Protein AF-A0AAV9FG71-F1 (afdb_monomer)

Solvent-accessible surface area (backbone atoms only — not comparable to full-atom values): 14217 Å² total; per-residue (Å²): 137,59,70,67,59,35,54,77,68,68,34,62,85,79,52,87,43,71,43,77,46,86,50,51,40,71,59,65,73,85,77,59,60,77,83,44,59,33,38,39,16,34,27,70,63,32,44,54,49,38,45,74,71,60,41,53,74,86,26,54,42,75,51,28,53,68,55,66,72,75,67,57,50,87,76,72,60,43,51,61,41,16,52,77,66,69,44,66,70,80,53,52,23,37,33,41,38,25,56,70,63,35,50,74,67,57,68,59,29,50,54,31,32,43,56,49,25,37,38,83,88,79,72,45,57,58,26,32,39,41,35,38,21,17,70,27,59,69,61,40,54,58,61,69,70,51,88,64,80,28,62,69,38,80,41,51,70,77,90,61,58,57,52,59,55,50,40,33,77,47,76,49,69,80,51,83,68,34,44,65,52,36,42,78,58,46,44,53,84,88,77,90,48,37,61,59,48,16,51,53,50,36,34,35,64,49,94,34,37,65,59,47,52,53,19,51,53,37,44,59,74,69,58,41,69,59,10,38,59,54,52,52,51,53,50,50,52,55,49,51,60,49,56,73,69,47,77,80,76,70,83,79,128

Structure (mmCIF, N/CA/C/O backbone):
data_AF-A0AAV9FG71-F1
#
_entry.id   AF-A0AAV9FG71-F1
#
loop_
_atom_site.group_PDB
_atom_site.id
_atom_site.type_symbol
_atom_site.label_atom_id
_atom_site.label_alt_id
_atom_site.label_comp_id
_atom_site.label_asym_id
_atom_site.label_entity_id
_atom_site.label_seq_id
_atom_site.pdbx_PDB_ins_code
_atom_site.Cartn_x
_atom_site.Cartn_y
_atom_site.Cartn_z
_atom_site.occupancy
_atom_site.B_iso_or_equiv
_atom_site.auth_seq_id
_atom_site.auth_comp_id
_atom_site.auth_asym_id
_atom_site.auth_atom_id
_atom_site.pdbx_PDB_model_num
ATOM 1 N N . MET A 1 1 ? -24.093 9.547 10.964 1.00 51.03 1 MET A N 1
ATOM 2 C CA . MET A 1 1 ? -24.976 9.937 12.089 1.00 51.03 1 MET A CA 1
ATOM 3 C C . MET A 1 1 ? -24.090 10.355 13.254 1.00 51.03 1 MET A C 1
ATOM 5 O O . MET A 1 1 ? -23.231 9.572 13.632 1.00 51.03 1 MET A O 1
ATOM 9 N N . SER A 1 2 ? -24.199 11.589 13.754 1.00 64.69 2 SER A N 1
ATOM 10 C CA . SER A 1 2 ? -23.310 12.082 14.815 1.00 64.69 2 SER A CA 1
ATOM 11 C C . SER A 1 2 ? -23.782 11.625 16.198 1.00 64.69 2 SER A C 1
ATOM 13 O O . SER A 1 2 ? -24.976 11.434 16.436 1.00 64.69 2 SER A O 1
ATOM 15 N N . HIS A 1 3 ? -22.844 11.483 17.135 1.00 69.00 3 HIS A N 1
ATOM 16 C CA . HIS A 1 3 ? -23.132 11.149 18.530 1.00 69.00 3 HIS A CA 1
ATOM 17 C C . HIS A 1 3 ? -24.192 12.087 19.155 1.00 69.00 3 HIS A C 1
ATOM 19 O O . HIS A 1 3 ? -25.035 11.653 19.942 1.00 69.00 3 HIS A O 1
ATOM 25 N N . PHE A 1 4 ? -24.175 13.373 18.788 1.00 68.69 4 PHE A N 1
ATOM 26 C CA . PHE A 1 4 ? -25.144 14.368 19.252 1.00 68.69 4 PHE A CA 1
ATOM 27 C C . PHE A 1 4 ? -26.591 13.972 18.947 1.00 68.69 4 PHE A C 1
ATOM 29 O O . PHE A 1 4 ? -27.448 14.124 19.812 1.00 68.69 4 PHE A O 1
ATOM 36 N N . VAL A 1 5 ? -26.850 13.379 17.778 1.00 74.75 5 VAL A N 1
ATOM 37 C CA . VAL A 1 5 ? -28.191 12.911 17.394 1.00 74.75 5 VAL A CA 1
ATOM 38 C C . VAL A 1 5 ? -28.631 11.733 18.263 1.00 74.75 5 VAL A C 1
ATOM 40 O O . VAL A 1 5 ? -29.763 11.709 18.740 1.00 74.75 5 VAL A O 1
ATOM 43 N N . LEU A 1 6 ? -27.734 10.776 18.527 1.00 77.19 6 LEU A N 1
ATOM 44 C CA . LEU A 1 6 ? -28.044 9.635 19.395 1.00 77.19 6 LEU A CA 1
ATOM 45 C C . LEU A 1 6 ? -28.311 10.071 20.838 1.00 77.19 6 LEU A C 1
ATOM 47 O O . LEU A 1 6 ? -29.216 9.535 21.480 1.00 77.19 6 LEU A O 1
ATOM 51 N N . ARG A 1 7 ? -27.553 11.055 21.340 1.00 77.25 7 ARG A N 1
ATOM 52 C CA . ARG A 1 7 ? -27.771 11.644 22.667 1.00 77.25 7 ARG A CA 1
ATOM 53 C C . ARG A 1 7 ? -29.104 12.370 22.745 1.00 77.25 7 ARG A C 1
ATOM 55 O O . ARG A 1 7 ? -29.876 12.082 23.651 1.00 77.25 7 ARG A O 1
AT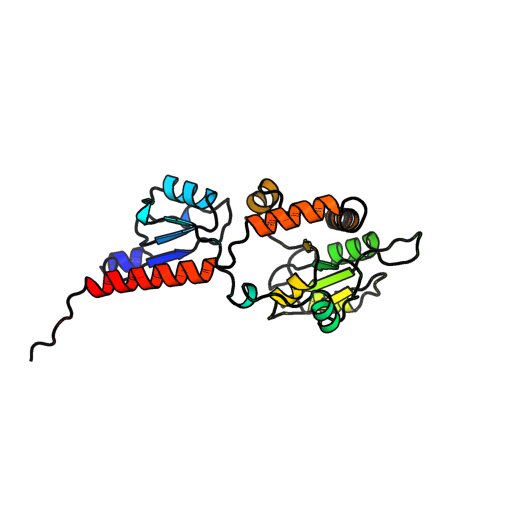OM 62 N N . ALA A 1 8 ? -29.374 13.262 21.794 1.00 75.12 8 ALA A N 1
ATOM 63 C CA . ALA A 1 8 ? -30.600 14.053 21.756 1.00 75.12 8 ALA A CA 1
ATOM 64 C C . ALA A 1 8 ? -31.858 13.173 21.678 1.00 75.12 8 ALA A C 1
ATOM 66 O O . ALA A 1 8 ? -32.873 13.504 22.275 1.00 75.12 8 ALA A O 1
ATOM 67 N N . LYS A 1 9 ? -31.777 12.017 21.006 1.00 80.25 9 LYS A N 1
ATOM 68 C CA . LYS A 1 9 ? -32.886 11.054 20.902 1.00 80.25 9 LYS A CA 1
ATOM 69 C C . LYS A 1 9 ? -32.943 10.013 22.032 1.00 80.25 9 LYS A C 1
ATOM 71 O O . LYS A 1 9 ? -33.742 9.086 21.953 1.00 80.25 9 LYS A O 1
ATOM 76 N N . GLY A 1 10 ? -32.075 10.092 23.046 1.00 78.81 10 GLY A N 1
ATOM 77 C CA . GLY A 1 10 ? -32.025 9.102 24.134 1.00 78.81 10 GLY A CA 1
ATOM 78 C C . GLY A 1 10 ? -31.614 7.687 23.687 1.00 78.81 10 GLY A C 1
ATOM 79 O O . GLY A 1 10 ? -31.806 6.715 24.416 1.00 78.81 10 GLY A O 1
ATOM 80 N N . LEU A 1 11 ? -31.031 7.547 22.493 1.00 80.44 11 LEU A N 1
ATOM 81 C CA . LEU A 1 11 ? -30.701 6.260 21.872 1.00 80.44 11 LEU A CA 1
ATOM 82 C C . LEU A 1 11 ? -29.310 5.744 22.245 1.00 80.44 11 LEU A C 1
ATOM 84 O O . LEU A 1 11 ? -28.970 4.616 21.895 1.00 80.44 11 LEU A O 1
ATOM 88 N N . LEU A 1 12 ? -28.516 6.520 22.990 1.00 75.88 12 LEU A N 1
ATOM 89 C CA . LEU A 1 12 ? -27.152 6.135 23.373 1.00 75.88 12 LEU A CA 1
ATOM 90 C C . LEU A 1 12 ? -27.064 4.806 24.106 1.00 75.88 12 LEU A C 1
ATOM 92 O O . LEU A 1 12 ? -26.043 4.139 24.001 1.00 75.88 12 LEU A O 1
ATOM 96 N N . LYS A 1 13 ? -28.102 4.429 24.863 1.00 74.62 13 LYS A N 1
ATOM 97 C CA . LYS A 1 13 ? -28.153 3.139 25.559 1.00 74.62 13 LYS A CA 1
ATOM 98 C C . LYS A 1 13 ? -28.673 2.002 24.675 1.00 74.62 13 LYS A C 1
ATOM 100 O O . LYS A 1 13 ? -28.360 0.859 24.978 1.00 74.62 13 LYS A O 1
ATOM 105 N N . LYS A 1 14 ? -29.390 2.309 23.588 1.00 81.50 14 LYS A N 1
ATOM 106 C CA . LYS A 1 14 ? -30.034 1.332 22.694 1.00 81.50 14 LYS A CA 1
ATOM 107 C C . LYS A 1 14 ? -29.161 0.952 21.495 1.00 81.50 14 LYS A C 1
ATOM 109 O O . LYS A 1 14 ? -29.156 -0.201 21.091 1.00 81.50 14 LYS A O 1
ATOM 114 N N . ILE A 1 15 ? -28.405 1.901 20.942 1.00 87.12 15 ILE A N 1
ATOM 115 C CA . ILE A 1 15 ? -27.628 1.708 19.710 1.00 87.12 15 ILE A CA 1
ATOM 116 C C . ILE A 1 15 ? -26.135 1.600 20.032 1.00 87.12 15 ILE A C 1
ATOM 118 O O . ILE A 1 15 ? -25.567 2.457 20.710 1.00 87.12 15 ILE A O 1
ATOM 122 N N . VAL A 1 16 ? -25.487 0.551 19.516 1.00 90.81 16 VAL A N 1
ATOM 123 C CA . VAL A 1 16 ? -24.022 0.436 19.490 1.00 90.81 16 VAL A CA 1
ATOM 124 C C . VAL A 1 16 ? -23.463 1.448 18.497 1.00 90.81 16 VAL A C 1
ATOM 126 O O . VAL A 1 16 ? -23.819 1.443 17.324 1.00 90.81 16 VAL A O 1
ATOM 129 N N . PHE A 1 17 ? -22.588 2.327 18.981 1.00 92.62 17 PHE A N 1
ATOM 130 C CA . PHE A 1 17 ? -21.923 3.332 18.158 1.00 92.62 17 PHE A CA 1
ATOM 131 C C . PHE A 1 17 ? -20.417 3.144 18.251 1.00 92.62 17 PHE A C 1
ATOM 133 O O . PHE A 1 17 ? -19.842 3.273 19.335 1.00 92.62 17 PHE A O 1
ATOM 140 N N . THR A 1 18 ? -19.780 2.837 17.129 1.00 95.69 18 THR A N 1
ATOM 141 C CA . THR A 1 18 ? -18.348 2.550 17.073 1.00 95.69 18 THR A CA 1
ATOM 142 C C . THR A 1 18 ? -17.641 3.412 16.049 1.00 95.69 18 THR A C 1
ATOM 144 O O . THR A 1 18 ? -18.224 3.786 15.034 1.00 95.69 18 THR A O 1
ATOM 147 N N . THR A 1 19 ? -16.358 3.647 16.286 1.00 96.69 19 THR A N 1
ATOM 148 C CA . THR A 1 19 ? -15.464 4.329 15.352 1.00 96.69 19 THR A CA 1
ATOM 149 C C . THR A 1 19 ? -14.382 3.361 14.897 1.00 96.69 19 THR A C 1
ATOM 151 O O . THR A 1 19 ? -13.784 2.692 15.735 1.00 96.69 19 THR A O 1
ATOM 154 N N . VAL A 1 20 ? -14.102 3.307 13.596 1.00 97.25 20 VAL A N 1
ATOM 155 C CA . VAL A 1 20 ? -12.911 2.643 13.052 1.00 97.25 20 VAL A CA 1
ATOM 156 C C . VAL A 1 20 ? -11.986 3.723 12.514 1.00 97.25 20 VAL A C 1
ATOM 158 O O . VAL A 1 20 ? -12.368 4.437 11.591 1.00 97.25 20 VAL A O 1
ATOM 161 N N . ILE A 1 21 ? -10.806 3.868 13.113 1.00 95.25 21 ILE A N 1
ATOM 162 C CA . ILE A 1 21 ? -9.846 4.903 12.723 1.00 95.25 21 ILE A CA 1
ATOM 163 C C . ILE A 1 21 ? -9.079 4.450 11.482 1.00 95.25 21 ILE A C 1
ATOM 165 O O . ILE A 1 21 ? -8.559 3.334 11.449 1.00 95.25 21 ILE A O 1
ATOM 169 N N . THR A 1 22 ? -8.985 5.332 10.485 1.00 92.00 22 THR A N 1
ATOM 170 C CA . THR A 1 22 ? -8.271 5.061 9.227 1.00 92.00 22 THR A CA 1
ATOM 171 C C . THR A 1 22 ? -6.880 5.690 9.141 1.00 92.00 22 THR A C 1
ATOM 173 O O . THR A 1 22 ? -6.131 5.366 8.225 1.00 92.00 22 THR A O 1
ATOM 176 N N . ASP A 1 23 ? -6.514 6.548 10.095 1.00 89.81 23 ASP A N 1
ATOM 177 C CA . ASP A 1 23 ? -5.174 7.138 10.196 1.00 89.81 23 ASP A CA 1
ATOM 178 C C . ASP A 1 23 ? -4.250 6.196 10.986 1.00 89.81 23 ASP A C 1
ATOM 180 O O . ASP A 1 23 ? -4.587 5.795 12.102 1.00 89.81 23 ASP A O 1
ATOM 184 N N . LEU A 1 24 ? -3.076 5.849 10.447 1.00 86.25 24 LEU A N 1
ATOM 185 C CA . LEU A 1 24 ? -2.211 4.805 11.021 1.00 86.25 24 LEU A CA 1
ATOM 186 C C . LEU A 1 24 ? -1.338 5.281 12.192 1.00 86.25 24 LEU A C 1
ATOM 188 O O . LEU A 1 24 ? -0.947 4.471 13.035 1.00 86.25 24 LEU A O 1
ATOM 192 N N . SER A 1 25 ? -1.036 6.579 12.281 1.00 84.94 25 SER A N 1
ATOM 193 C CA . SER A 1 25 ? -0.248 7.140 13.391 1.00 84.94 25 SER A CA 1
ATOM 194 C C . SER A 1 25 ? -0.724 8.530 13.806 1.00 84.94 25 SER A C 1
ATOM 196 O O . SER A 1 25 ? -1.267 8.704 14.902 1.00 84.94 25 SER A O 1
ATOM 198 N N . THR A 1 26 ? -0.545 9.535 12.948 1.00 81.81 26 THR A N 1
ATOM 199 C CA . THR A 1 26 ? -0.949 10.916 13.229 1.00 81.81 26 THR A CA 1
ATOM 200 C C . THR A 1 26 ? -2.419 11.104 12.890 1.00 81.81 26 THR A C 1
ATOM 202 O O . THR A 1 26 ? -2.770 11.379 11.749 1.00 81.81 26 THR A O 1
ATOM 205 N N . CYS A 1 27 ? -3.278 10.928 13.889 1.00 84.25 27 CYS A N 1
ATOM 206 C CA . CYS A 1 27 ? -4.723 11.039 13.735 1.00 84.25 27 CYS A CA 1
ATOM 207 C C . CYS A 1 27 ? -5.252 12.401 14.202 1.00 84.25 27 CYS A C 1
ATOM 209 O O . CYS A 1 27 ? -4.820 12.932 15.232 1.00 84.25 27 CYS A O 1
ATOM 211 N N . HIS A 1 28 ? -6.245 12.934 13.488 1.00 86.81 28 HIS A N 1
ATOM 212 C CA . HIS A 1 28 ? -6.947 14.146 13.912 1.00 86.81 28 HIS A CA 1
ATOM 213 C C . HIS A 1 28 ? -7.774 13.893 15.198 1.00 86.81 28 HIS A C 1
ATOM 215 O O . HIS A 1 28 ? -8.415 12.842 15.304 1.00 86.81 28 HIS A O 1
ATOM 221 N N . PRO A 1 29 ? -7.838 14.829 16.172 1.00 88.75 29 PRO A N 1
ATOM 222 C CA . PRO A 1 29 ? -8.557 14.617 17.437 1.00 88.75 29 PRO A CA 1
ATOM 223 C C . PRO A 1 29 ? -10.042 14.254 17.291 1.00 88.75 29 PRO A C 1
ATOM 225 O O . PRO A 1 29 ? -10.607 13.614 18.174 1.00 88.75 29 PRO A O 1
ATOM 228 N N . THR A 1 30 ? -10.673 14.611 16.167 1.00 90.38 30 THR A N 1
ATOM 229 C CA . THR A 1 30 ? -12.088 14.306 15.873 1.00 90.38 30 THR A CA 1
ATOM 230 C C . THR A 1 30 ? -12.396 12.817 15.769 1.00 90.38 30 THR A C 1
ATOM 232 O O . THR A 1 30 ? -13.565 12.443 15.826 1.00 90.38 30 THR A O 1
ATOM 235 N N . TRP A 1 31 ? -11.381 11.959 15.633 1.00 93.44 31 TRP A N 1
ATOM 236 C CA . TRP A 1 31 ? -11.559 10.511 15.719 1.00 93.44 31 TRP A CA 1
ATOM 237 C C . TRP A 1 31 ? -12.009 10.045 17.109 1.00 93.44 31 TRP A C 1
ATOM 239 O O . TRP A 1 31 ? -12.640 8.994 17.236 1.00 93.44 31 TRP A O 1
ATOM 249 N N . PHE A 1 32 ? -11.704 10.813 18.157 1.00 94.44 32 PHE A N 1
ATOM 250 C CA . PHE A 1 32 ? -11.917 10.407 19.538 1.00 94.44 32 PHE A CA 1
ATOM 251 C C . PHE A 1 32 ? -13.131 11.094 20.144 1.00 94.44 32 PHE A C 1
ATOM 253 O O . PHE A 1 32 ? -13.243 12.318 20.168 1.00 94.44 32 PHE A O 1
ATOM 260 N N . HIS A 1 33 ? -14.033 10.296 20.707 1.00 93.69 33 HIS A N 1
ATOM 261 C CA . HIS A 1 33 ? -15.185 10.826 21.415 1.00 93.69 33 HIS A CA 1
ATOM 262 C C . HIS A 1 33 ? -15.538 9.934 22.608 1.00 93.69 33 HIS A C 1
ATOM 264 O O . HIS A 1 33 ? -15.758 8.737 22.452 1.00 93.69 33 HIS A O 1
ATOM 270 N N . LYS A 1 34 ? -15.639 10.511 23.813 1.00 93.31 34 LYS A N 1
ATOM 271 C CA . LYS A 1 34 ? -15.807 9.762 25.081 1.00 93.31 34 LYS A CA 1
ATOM 272 C C . LYS A 1 34 ? -17.076 8.913 25.161 1.00 93.31 34 LYS A C 1
ATOM 274 O O . LYS A 1 34 ? -17.184 8.046 26.019 1.00 93.31 34 LYS A O 1
ATOM 279 N N . LEU A 1 35 ? -18.040 9.174 24.287 1.00 91.44 35 LEU A N 1
ATOM 280 C CA . LEU A 1 35 ? -19.337 8.503 24.283 1.00 91.44 35 LEU A CA 1
ATOM 281 C C . LEU A 1 35 ? -19.470 7.417 23.198 1.00 91.44 35 LEU A C 1
ATOM 283 O O . LEU A 1 35 ? -20.558 6.880 23.001 1.00 91.44 35 LEU A O 1
ATOM 287 N N . VAL A 1 36 ? -18.384 7.068 22.497 1.00 93.25 36 VAL A N 1
ATOM 288 C CA . VAL A 1 36 ? -18.377 5.868 21.643 1.00 93.25 36 VAL A CA 1
ATOM 289 C C . VAL A 1 36 ? -18.459 4.604 22.498 1.00 93.25 36 VAL A C 1
ATOM 291 O O . VAL A 1 36 ? -17.926 4.547 23.603 1.00 93.25 36 VAL A O 1
ATOM 294 N N . THR A 1 37 ? -19.103 3.564 21.980 1.00 94.62 37 THR A N 1
ATOM 295 C CA . THR A 1 37 ? -19.093 2.233 22.606 1.00 94.62 37 THR A CA 1
ATOM 296 C C . THR A 1 37 ? -17.722 1.574 22.428 1.00 94.62 37 THR A C 1
ATOM 298 O O . THR A 1 37 ? -17.153 1.054 23.387 1.00 94.62 37 THR A O 1
ATOM 301 N N . ARG A 1 38 ? -17.166 1.662 21.212 1.00 96.69 38 ARG A N 1
ATOM 302 C CA . ARG A 1 38 ? -15.801 1.239 20.877 1.00 96.69 38 ARG A CA 1
ATOM 303 C C . ARG A 1 38 ? -15.134 2.181 19.884 1.00 96.69 38 ARG A C 1
ATOM 305 O O . ARG A 1 38 ? -15.789 2.801 19.051 1.00 96.69 38 ARG A O 1
ATOM 312 N N . CYS A 1 39 ? -13.817 2.212 19.958 1.00 97.75 39 CYS A N 1
ATOM 313 C CA . CYS A 1 39 ? -12.887 2.839 19.047 1.00 97.75 39 CYS A CA 1
ATOM 314 C C . CYS A 1 39 ? -11.873 1.768 18.623 1.00 97.75 39 CYS A C 1
ATOM 316 O O . CYS A 1 39 ? -11.076 1.296 19.440 1.00 97.75 39 CYS A O 1
ATOM 318 N N . TYR A 1 40 ? -11.951 1.354 17.363 1.00 98.25 40 TYR A N 1
ATOM 319 C CA . TYR A 1 40 ? -11.034 0.406 16.748 1.00 98.25 40 TYR A CA 1
ATOM 320 C C . TYR A 1 40 ? -9.847 1.177 16.177 1.00 98.25 40 TYR A C 1
ATOM 322 O O . TYR A 1 40 ? -9.989 1.986 15.258 1.00 98.25 40 TYR A O 1
ATOM 330 N N . CYS A 1 41 ? -8.680 0.947 16.764 1.00 97.44 41 CYS A N 1
ATOM 331 C CA . CYS A 1 41 ? -7.425 1.580 16.406 1.00 97.44 41 CYS A CA 1
ATOM 332 C C . CYS A 1 41 ? -6.616 0.666 15.468 1.00 97.44 41 CYS A C 1
ATOM 334 O O . CYS A 1 41 ? -6.526 -0.544 15.719 1.00 97.44 41 CYS A O 1
ATOM 336 N N . PRO A 1 42 ? -5.971 1.230 14.431 1.00 95.94 42 PRO A N 1
ATOM 337 C CA . PRO A 1 42 ? -5.132 0.461 13.521 1.00 95.94 42 PRO A CA 1
ATOM 338 C C . PRO A 1 42 ? -3.757 0.124 14.110 1.00 95.94 42 PRO A C 1
ATOM 340 O O . PRO A 1 42 ? -3.103 -0.804 13.647 1.00 95.94 42 PRO A O 1
ATOM 343 N N . SER A 1 43 ? -3.321 0.854 15.137 1.00 95.06 43 SER A N 1
ATOM 344 C CA . SER A 1 43 ? -1.988 0.735 15.725 1.00 95.06 43 SER A CA 1
ATOM 345 C C . SER A 1 43 ? -2.001 1.032 17.225 1.00 95.06 43 SER A C 1
ATOM 347 O O . SER A 1 43 ? -2.965 1.589 17.771 1.00 95.06 43 SER A O 1
ATOM 349 N N . THR A 1 44 ? -0.921 0.659 17.915 1.00 94.56 44 THR A N 1
ATOM 350 C CA . THR A 1 44 ? -0.786 0.928 19.355 1.00 94.56 44 THR A CA 1
ATOM 351 C C . THR A 1 44 ? -0.585 2.414 19.642 1.00 94.56 44 THR A C 1
ATOM 353 O O . THR A 1 44 ? -1.023 2.926 20.670 1.00 94.56 44 THR A O 1
ATOM 356 N N . GLU A 1 45 ? 0.008 3.134 18.698 1.00 92.94 45 GLU A N 1
ATOM 357 C CA . GLU A 1 45 ? 0.268 4.567 18.719 1.00 92.94 45 GLU A CA 1
ATOM 358 C C . GLU A 1 45 ? -1.051 5.343 18.720 1.00 92.94 45 GLU A C 1
ATOM 360 O O . GLU A 1 45 ? -1.225 6.293 19.489 1.00 92.94 45 GLU A O 1
ATOM 365 N N . VAL A 1 46 ? -2.011 4.910 17.900 1.00 95.00 46 VAL A N 1
ATOM 366 C CA . VAL A 1 46 ? -3.359 5.489 17.868 1.00 95.00 46 VAL A CA 1
ATOM 367 C C . VAL A 1 46 ? -4.131 5.145 19.143 1.00 95.00 46 VAL A C 1
ATOM 369 O O . VAL A 1 46 ? -4.803 6.015 19.693 1.00 95.00 46 VAL A O 1
ATOM 372 N N . ALA A 1 47 ? -3.984 3.933 19.687 1.00 96.69 47 ALA A N 1
ATOM 373 C CA . ALA A 1 47 ? -4.593 3.585 20.974 1.00 96.69 47 ALA A CA 1
ATOM 374 C C . ALA A 1 47 ? -4.052 4.431 22.137 1.00 96.69 47 ALA A C 1
ATOM 376 O O . ALA A 1 47 ? -4.829 4.908 22.961 1.00 96.69 47 ALA A O 1
ATOM 377 N N . LYS A 1 48 ? -2.741 4.706 22.174 1.00 95.44 48 LYS A N 1
ATOM 378 C CA . LYS A 1 48 ? -2.146 5.638 23.148 1.00 95.44 48 LYS A CA 1
ATOM 379 C C . LYS A 1 48 ? -2.752 7.041 23.019 1.00 95.44 48 LYS A C 1
ATOM 381 O O . LYS A 1 48 ? -3.033 7.678 24.034 1.00 95.44 48 LYS A O 1
ATOM 386 N N . ARG A 1 49 ? -2.992 7.521 21.792 1.00 95.12 49 ARG A N 1
ATOM 387 C CA . ARG A 1 49 ? -3.675 8.805 21.540 1.00 95.12 49 ARG A CA 1
ATOM 388 C C . ARG A 1 49 ? -5.139 8.777 21.991 1.00 95.12 49 ARG A C 1
ATOM 390 O O . ARG A 1 49 ? -5.578 9.728 22.632 1.00 95.12 49 ARG A O 1
ATOM 397 N N . ALA A 1 50 ? -5.855 7.678 21.756 1.00 96.44 50 ALA A N 1
ATOM 398 C CA . ALA A 1 50 ? -7.222 7.481 22.238 1.00 96.44 50 ALA A CA 1
ATOM 399 C C . ALA A 1 50 ? -7.307 7.561 23.772 1.00 96.44 50 ALA A C 1
ATOM 401 O O . ALA A 1 50 ? -8.159 8.273 24.307 1.00 96.44 50 ALA A O 1
ATOM 402 N N . SER A 1 51 ? -6.386 6.899 24.479 1.00 96.81 51 SER A N 1
ATOM 403 C CA . SER A 1 51 ? -6.287 6.980 25.941 1.00 96.81 51 SER A CA 1
ATOM 404 C C . SER A 1 51 ? -6.004 8.409 26.413 1.00 96.81 51 SER A C 1
ATOM 406 O O . SER A 1 51 ? -6.668 8.892 27.326 1.00 96.81 51 SER A O 1
ATOM 408 N N . LYS A 1 52 ? -5.082 9.129 25.753 1.00 96.00 52 LYS A N 1
ATOM 409 C CA . LYS A 1 52 ? -4.802 10.551 26.043 1.00 96.00 52 LYS A CA 1
ATOM 410 C C . LYS A 1 52 ? -6.017 11.458 25.808 1.00 96.00 52 LYS A C 1
ATOM 412 O O . LYS A 1 52 ? -6.199 12.425 26.538 1.00 96.00 52 LYS A O 1
ATOM 417 N N . ALA A 1 53 ? -6.880 11.128 24.846 1.00 95.44 53 ALA A N 1
ATOM 418 C CA . ALA A 1 53 ? -8.151 11.820 24.609 1.00 95.44 53 ALA A CA 1
ATOM 419 C C . ALA A 1 53 ? -9.250 11.469 25.643 1.00 95.44 53 ALA A C 1
ATOM 421 O O . ALA A 1 53 ? -10.365 11.998 25.588 1.00 95.44 53 ALA A O 1
ATOM 422 N N . GLY A 1 54 ? -8.951 10.591 26.606 1.00 96.38 54 GLY A N 1
ATOM 423 C CA . GLY A 1 54 ? -9.837 10.228 27.709 1.00 96.38 54 GLY A CA 1
ATOM 424 C C . GLY A 1 54 ? -10.812 9.095 27.396 1.00 96.38 54 GLY A C 1
ATOM 425 O O . GLY A 1 54 ? -11.833 8.983 28.077 1.00 96.38 54 GLY A O 1
ATOM 426 N N . LEU A 1 55 ? -10.540 8.274 26.374 1.00 97.50 55 LEU A N 1
ATOM 427 C CA . LEU A 1 55 ? -11.265 7.017 26.184 1.00 97.50 55 LEU A CA 1
ATOM 428 C C . LEU A 1 55 ? -10.808 6.001 27.237 1.00 97.50 55 LEU A C 1
ATOM 430 O O . LEU A 1 55 ? -9.624 5.877 27.543 1.00 97.50 55 LEU A O 1
ATOM 434 N N . LYS A 1 56 ? -11.764 5.253 27.788 1.00 97.81 56 LYS A N 1
ATOM 435 C CA . LYS A 1 56 ? -11.498 4.183 28.753 1.00 97.81 56 LYS A CA 1
ATOM 436 C C . LYS A 1 56 ? -10.848 2.983 28.052 1.00 97.81 56 LYS A C 1
ATOM 438 O O . LYS A 1 56 ? -11.163 2.742 26.886 1.00 97.81 56 LYS A O 1
ATOM 443 N N . PRO A 1 57 ? -10.066 2.145 28.760 1.00 97.19 57 PRO A N 1
ATOM 444 C CA . PRO A 1 57 ? -9.503 0.918 28.189 1.00 97.19 57 PRO A CA 1
ATOM 445 C C . PRO A 1 57 ? -10.554 0.003 27.551 1.00 97.19 57 PRO A C 1
ATOM 447 O O . PRO A 1 57 ? -10.327 -0.555 26.484 1.00 97.19 57 PRO A O 1
ATOM 450 N N . SER A 1 58 ? -11.749 -0.090 28.145 1.00 96.38 58 SER A N 1
ATOM 451 C CA . SER A 1 58 ? -12.854 -0.860 27.568 1.00 96.38 58 SER A CA 1
ATOM 452 C C . SER A 1 58 ? -13.332 -0.305 26.226 1.00 96.38 58 SER A C 1
ATOM 454 O O . SER A 1 58 ? -13.841 -1.060 25.412 1.00 96.38 58 SER A O 1
ATOM 456 N N . GLN A 1 59 ? -13.168 0.986 25.943 1.00 97.19 59 GLN A N 1
ATOM 457 C CA . GLN A 1 59 ? -13.584 1.584 24.674 1.00 97.19 59 GLN A CA 1
ATOM 458 C C . GLN A 1 59 ? -12.561 1.361 23.558 1.00 97.19 59 GLN A C 1
ATOM 460 O O . GLN A 1 59 ? -12.897 1.614 22.411 1.00 97.19 59 GLN A O 1
ATOM 465 N N . ILE A 1 60 ? -11.340 0.910 23.845 1.00 98.31 60 ILE A N 1
ATOM 466 C CA . ILE A 1 60 ? -10.243 0.887 22.870 1.00 98.31 60 ILE A CA 1
ATOM 467 C C . ILE A 1 60 ? -9.928 -0.557 22.478 1.00 98.31 60 ILE A C 1
ATOM 469 O O . ILE A 1 60 ? -9.736 -1.417 23.336 1.00 98.31 60 ILE A O 1
ATOM 473 N N . LYS A 1 61 ? -9.838 -0.828 21.173 1.00 98.25 61 LYS A N 1
ATOM 474 C CA . LYS A 1 61 ? -9.383 -2.116 20.630 1.00 98.25 61 LYS A CA 1
ATOM 475 C C . LYS A 1 61 ? -8.345 -1.887 19.543 1.00 98.25 61 LYS A C 1
ATOM 477 O O . LYS A 1 61 ? -8.570 -1.079 18.652 1.00 98.25 61 LYS A O 1
ATOM 482 N N . VAL A 1 62 ? -7.230 -2.611 19.598 1.00 97.94 62 VAL A N 1
ATOM 483 C CA . VAL A 1 62 ? -6.172 -2.550 18.578 1.00 97.94 62 VAL A CA 1
ATOM 484 C C . VAL A 1 62 ? -6.246 -3.812 17.736 1.00 97.94 62 VAL A C 1
ATOM 486 O O . VAL A 1 62 ? -5.701 -4.845 18.115 1.00 97.94 62 VAL A O 1
ATOM 489 N N . TYR A 1 63 ? -6.965 -3.737 16.620 1.00 96.88 63 TYR A N 1
ATOM 490 C CA . TYR A 1 63 ? -7.121 -4.871 15.704 1.00 96.88 63 TYR A CA 1
ATOM 491 C C . TYR A 1 63 ? -6.417 -4.666 14.365 1.00 96.88 63 TYR A C 1
ATOM 493 O O . TYR A 1 63 ? -6.140 -5.654 13.695 1.00 96.88 63 TYR A O 1
ATOM 501 N N . GLY A 1 64 ? -6.070 -3.427 14.010 1.00 95.25 64 GLY A N 1
ATOM 502 C CA . GLY A 1 64 ? -5.540 -3.092 12.690 1.00 95.25 64 GLY A CA 1
ATOM 503 C C . GLY A 1 64 ? -6.552 -2.331 11.835 1.00 95.25 64 GLY A C 1
ATOM 504 O O . GLY A 1 64 ? -7.719 -2.181 12.205 1.00 95.25 64 GLY A O 1
ATOM 505 N N . LEU A 1 65 ? -6.083 -1.819 10.697 1.00 94.19 65 LEU A N 1
ATOM 506 C CA . LEU A 1 65 ? -6.942 -1.203 9.689 1.00 94.19 65 LEU A CA 1
ATOM 507 C C . LEU A 1 65 ? -7.729 -2.314 8.968 1.00 94.19 65 LEU A C 1
ATOM 509 O O . LEU A 1 65 ? -7.103 -3.259 8.484 1.00 94.19 65 LEU A O 1
ATOM 513 N N . PRO A 1 66 ? -9.071 -2.251 8.876 1.00 93.69 66 PRO A N 1
ATOM 514 C CA . PRO A 1 66 ? -9.819 -3.278 8.166 1.00 93.69 66 PRO A CA 1
ATOM 515 C C . PRO A 1 66 ? -9.504 -3.232 6.671 1.00 93.69 66 PRO A C 1
ATOM 517 O O . PRO A 1 66 ? -9.699 -2.216 6.003 1.00 93.69 66 PRO A O 1
ATOM 520 N N . VAL A 1 67 ? -9.074 -4.370 6.143 1.00 91.75 67 VAL A N 1
ATOM 521 C CA . VAL A 1 67 ? -8.909 -4.606 4.707 1.00 91.75 67 VAL A CA 1
ATOM 522 C C . VAL A 1 67 ? -10.036 -5.497 4.192 1.00 91.75 67 VAL A C 1
ATOM 524 O O . VAL A 1 67 ? -10.737 -6.152 4.967 1.00 91.75 67 VAL A O 1
ATOM 527 N N . ARG A 1 68 ? -10.252 -5.520 2.873 1.00 87.56 68 ARG A N 1
ATOM 528 C CA . ARG A 1 68 ? -11.251 -6.422 2.280 1.00 87.56 68 ARG A CA 1
ATOM 529 C C . ARG A 1 68 ? -10.845 -7.881 2.539 1.00 87.56 68 ARG A C 1
ATOM 531 O O . ARG A 1 68 ? -9.674 -8.200 2.349 1.00 87.56 68 ARG A O 1
ATOM 538 N N . PRO A 1 69 ? -11.789 -8.785 2.861 1.00 86.81 69 PRO A N 1
ATOM 539 C CA . PRO A 1 69 ? -11.492 -10.202 3.097 1.00 86.81 69 PRO A CA 1
ATOM 540 C C . PRO A 1 69 ? -10.723 -10.909 1.972 1.00 86.81 69 PRO A C 1
ATOM 542 O O . PRO A 1 69 ? -10.021 -11.881 2.226 1.00 86.81 69 PRO A O 1
ATOM 545 N N . THR A 1 70 ? -10.831 -10.436 0.726 1.00 83.88 70 THR A N 1
ATOM 546 C CA . THR A 1 70 ? -10.089 -10.994 -0.415 1.00 83.88 70 THR A CA 1
ATOM 547 C C . THR A 1 70 ? -8.574 -10.876 -0.257 1.00 83.88 70 THR A C 1
ATOM 549 O O . THR A 1 70 ? -7.875 -11.790 -0.670 1.00 83.88 70 THR A O 1
ATOM 552 N N . PHE A 1 71 ? -8.074 -9.843 0.433 1.00 81.69 71 PHE A N 1
ATOM 553 C CA . PHE A 1 71 ? -6.647 -9.679 0.751 1.00 81.69 71 PHE A CA 1
ATOM 554 C C . PHE A 1 71 ? -6.124 -10.674 1.795 1.00 81.69 71 PHE A C 1
ATOM 556 O O . PHE A 1 71 ? -4.922 -10.742 2.025 1.00 81.69 71 PHE A O 1
ATOM 563 N N . VAL A 1 72 ? -7.014 -11.416 2.457 1.00 78.69 72 VAL A N 1
ATOM 564 C CA . VAL A 1 72 ? -6.662 -12.408 3.488 1.00 78.69 72 VAL A CA 1
ATOM 565 C C . VAL A 1 72 ? -6.530 -13.809 2.892 1.00 78.69 72 VAL A C 1
ATOM 567 O O . VAL A 1 72 ? -6.013 -14.718 3.537 1.00 78.69 72 VAL A O 1
ATOM 570 N N . LYS A 1 73 ? -7.006 -14.007 1.658 1.00 76.44 73 LYS A N 1
ATOM 571 C CA . LYS A 1 73 ? -6.873 -15.286 0.962 1.00 76.44 73 LYS A CA 1
ATOM 572 C C . LYS A 1 73 ? -5.406 -15.532 0.607 1.00 76.44 73 LYS A C 1
ATOM 574 O O . LYS A 1 73 ? -4.659 -14.588 0.364 1.00 76.44 73 LYS A O 1
ATOM 579 N N . SER A 1 74 ? -5.017 -16.807 0.562 1.00 73.81 74 SER A N 1
ATOM 580 C CA . SER A 1 74 ? -3.699 -17.203 0.063 1.00 73.81 74 SER A CA 1
ATOM 581 C C . SER A 1 74 ? -3.494 -16.621 -1.337 1.00 73.81 74 SER A C 1
ATOM 583 O O . SER A 1 74 ? -4.343 -16.790 -2.217 1.00 73.81 74 SER A O 1
ATOM 585 N N . ILE A 1 75 ? -2.406 -15.871 -1.500 1.00 77.81 75 ILE A N 1
ATOM 586 C CA . ILE A 1 75 ? -2.039 -15.250 -2.768 1.00 77.81 75 ILE A CA 1
ATOM 587 C C . ILE A 1 75 ? -1.460 -16.345 -3.662 1.00 77.81 75 ILE A C 1
ATOM 589 O O . ILE A 1 75 ? -0.653 -17.162 -3.219 1.00 77.81 75 ILE A O 1
ATOM 593 N N . ARG A 1 76 ? -1.897 -16.361 -4.921 1.00 89.38 76 ARG A N 1
ATOM 594 C CA . ARG A 1 76 ? -1.402 -17.289 -5.942 1.00 89.38 76 ARG A CA 1
ATOM 595 C C . ARG A 1 76 ? 0.099 -17.083 -6.200 1.00 89.38 76 ARG A C 1
ATOM 597 O O . ARG A 1 76 ? 0.623 -16.011 -5.888 1.00 89.38 76 ARG A O 1
ATOM 604 N N . PRO A 1 77 ? 0.804 -18.067 -6.781 1.00 94.06 77 PRO A N 1
ATOM 605 C CA . PRO A 1 77 ? 2.204 -17.903 -7.151 1.00 94.06 77 PRO A CA 1
ATOM 606 C C . PRO A 1 77 ? 2.441 -16.637 -7.989 1.00 94.06 77 PRO A C 1
ATOM 608 O O . PRO A 1 77 ? 1.708 -16.358 -8.938 1.00 94.06 77 PRO A O 1
ATOM 611 N N . LYS A 1 78 ? 3.490 -15.875 -7.653 1.00 95.44 78 LYS A N 1
ATOM 612 C CA . LYS A 1 78 ? 3.810 -14.585 -8.294 1.00 95.44 78 LYS A CA 1
ATOM 613 C C . LYS A 1 78 ? 3.924 -14.689 -9.820 1.00 95.44 78 LYS A C 1
ATOM 615 O O . LYS A 1 78 ? 3.438 -13.807 -10.519 1.00 95.44 78 LYS A O 1
ATOM 620 N N . VAL A 1 79 ? 4.516 -15.772 -10.326 1.00 96.38 79 VAL A N 1
ATOM 621 C CA . VAL A 1 79 ? 4.676 -16.023 -11.769 1.00 96.38 79 VAL A CA 1
ATOM 622 C C . VAL A 1 79 ? 3.320 -16.149 -12.472 1.00 96.38 79 VAL A C 1
ATOM 624 O O . VAL A 1 79 ? 3.111 -15.538 -13.512 1.00 96.38 79 VAL A O 1
ATOM 627 N N . GLU A 1 80 ? 2.353 -16.861 -11.886 1.00 96.44 80 GLU A N 1
ATOM 628 C CA . GLU A 1 80 ? 1.004 -16.971 -12.464 1.00 96.44 80 GLU A CA 1
ATOM 629 C C . GLU A 1 80 ? 0.310 -15.606 -12.536 1.00 96.44 80 GLU A C 1
ATOM 631 O O . GLU A 1 80 ? -0.291 -15.261 -13.553 1.00 96.44 80 GLU A O 1
ATOM 636 N N . LEU A 1 81 ? 0.442 -14.801 -11.475 1.00 96.94 81 LEU A N 1
ATOM 637 C CA . LEU A 1 81 ? -0.121 -13.451 -11.429 1.00 96.94 81 LEU A CA 1
ATOM 638 C C . LEU A 1 81 ? 0.507 -12.537 -12.488 1.00 96.94 81 LEU A C 1
ATOM 640 O O . LEU A 1 81 ? -0.206 -11.784 -13.149 1.00 96.94 81 LEU A O 1
ATOM 644 N N . LYS A 1 82 ? 1.829 -12.615 -12.673 1.00 98.19 82 LYS A N 1
ATOM 645 C CA . LYS A 1 82 ? 2.544 -11.856 -13.704 1.00 98.19 82 LYS A CA 1
ATOM 646 C C . LYS A 1 82 ? 2.044 -12.211 -15.104 1.00 98.19 82 LYS A C 1
ATOM 648 O O . LYS A 1 82 ? 1.644 -11.305 -15.835 1.00 98.19 82 LYS A O 1
ATOM 653 N N . ARG A 1 83 ? 1.947 -13.503 -15.436 1.00 96.88 83 ARG A N 1
ATOM 654 C CA . ARG A 1 83 ? 1.427 -13.973 -16.734 1.00 96.88 83 ARG A CA 1
ATOM 655 C C . ARG A 1 83 ? 0.032 -13.441 -17.028 1.00 96.88 83 ARG A C 1
ATOM 657 O O . ARG A 1 83 ? -0.205 -12.891 -18.100 1.00 96.88 83 ARG A O 1
ATOM 664 N N . GLU A 1 84 ? -0.884 -13.540 -16.066 1.00 96.31 84 GLU A N 1
ATOM 665 C CA . GLU A 1 84 ? -2.256 -13.037 -16.229 1.00 96.31 84 GLU A CA 1
ATOM 666 C C 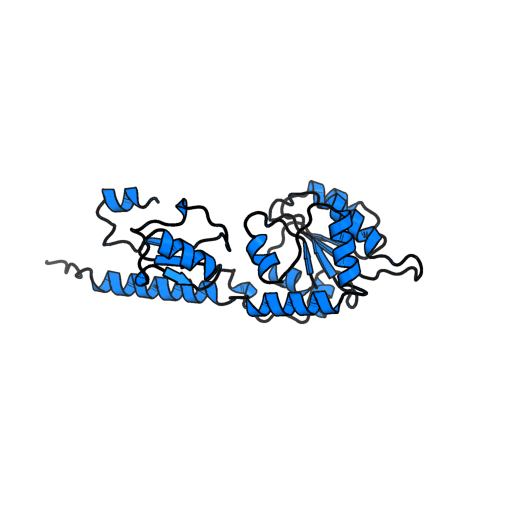. GLU A 1 84 ? -2.324 -11.518 -16.416 1.00 96.31 84 GLU A C 1
ATOM 668 O O . GLU A 1 84 ? -3.221 -11.000 -17.086 1.00 96.31 84 GLU A O 1
ATOM 673 N N . LEU A 1 85 ? -1.373 -10.787 -15.836 1.00 97.12 85 LEU A N 1
ATOM 674 C CA . LEU A 1 85 ? -1.281 -9.340 -15.980 1.00 97.12 85 LEU A CA 1
ATOM 675 C C . LEU A 1 85 ? -0.550 -8.908 -17.260 1.00 97.12 85 LEU A C 1
ATOM 677 O O . LEU A 1 85 ? -0.600 -7.715 -17.582 1.00 97.12 85 LEU A O 1
ATOM 681 N N . GLY A 1 86 ? 0.045 -9.844 -18.010 1.00 97.69 86 GLY A N 1
ATOM 682 C CA . GLY A 1 86 ? 0.878 -9.579 -19.188 1.00 97.69 86 GLY A CA 1
ATOM 683 C C . GLY A 1 86 ? 2.271 -9.054 -18.829 1.00 97.69 86 GLY A C 1
ATOM 684 O O . GLY A 1 86 ? 2.843 -8.254 -19.564 1.00 97.69 86 GLY A O 1
ATOM 685 N N . MET A 1 87 ? 2.764 -9.411 -17.649 1.00 98.62 87 MET A N 1
ATOM 686 C CA . MET A 1 87 ? 4.061 -9.003 -17.116 1.00 98.62 87 MET A CA 1
ATOM 687 C C . MET A 1 87 ? 5.126 -10.053 -17.422 1.00 98.62 87 MET A C 1
ATOM 689 O O . MET A 1 87 ? 4.803 -11.207 -17.693 1.00 98.62 87 MET A O 1
ATOM 693 N N . ASP A 1 88 ? 6.387 -9.644 -17.341 1.00 98.38 88 ASP A N 1
ATOM 694 C CA . ASP A 1 88 ? 7.526 -10.548 -17.472 1.00 98.38 88 ASP A CA 1
ATOM 695 C C . ASP A 1 88 ? 7.642 -11.467 -16.241 1.00 98.38 88 ASP A C 1
ATOM 697 O O . ASP A 1 88 ? 7.478 -11.015 -15.098 1.00 98.38 88 ASP A O 1
ATOM 701 N N . ASP A 1 89 ? 7.913 -12.753 -16.460 1.00 97.31 89 ASP A N 1
ATOM 702 C CA . ASP A 1 89 ? 7.907 -13.778 -15.412 1.00 97.31 89 ASP A CA 1
ATOM 703 C C . ASP A 1 89 ? 9.034 -13.576 -14.388 1.00 97.31 89 ASP A C 1
ATOM 705 O O . ASP A 1 89 ? 8.809 -13.726 -13.179 1.00 97.31 89 ASP A O 1
ATOM 709 N N . ASP A 1 90 ? 10.203 -13.127 -14.842 1.00 96.94 90 ASP A N 1
ATOM 710 C CA . ASP A 1 90 ? 11.449 -13.173 -14.079 1.00 96.94 90 ASP A CA 1
ATOM 711 C C . ASP A 1 90 ? 11.832 -11.803 -13.509 1.00 96.94 90 ASP A C 1
ATOM 713 O O . ASP A 1 90 ? 12.289 -11.709 -12.368 1.00 96.94 90 ASP A O 1
ATOM 717 N N . LEU A 1 91 ? 11.550 -10.711 -14.229 1.00 98.25 91 LEU A N 1
ATOM 718 C CA . LEU A 1 91 ? 11.961 -9.368 -13.807 1.00 98.25 91 LEU A CA 1
ATOM 719 C C . LEU A 1 91 ? 11.268 -8.903 -12.515 1.00 98.25 91 LEU A C 1
ATOM 721 O O . LEU A 1 91 ? 10.041 -9.031 -12.399 1.00 98.25 91 LEU A O 1
ATOM 725 N N . PRO A 1 92 ? 11.980 -8.275 -11.562 1.00 98.44 92 PRO A N 1
ATOM 726 C CA . PRO A 1 92 ? 11.344 -7.671 -10.398 1.00 98.44 92 PRO A CA 1
ATOM 727 C C . PRO A 1 92 ? 10.430 -6.515 -10.823 1.00 98.44 92 PRO A C 1
ATOM 729 O O . PRO A 1 92 ? 10.721 -5.765 -11.758 1.00 98.44 92 PRO A O 1
ATOM 732 N N . ALA A 1 93 ? 9.294 -6.374 -10.147 1.00 98.81 93 ALA A N 1
ATOM 733 C CA . ALA A 1 93 ? 8.222 -5.485 -10.568 1.00 98.81 93 ALA A CA 1
ATOM 734 C C . ALA A 1 93 ? 7.864 -4.438 -9.511 1.00 98.81 93 ALA A C 1
ATOM 736 O O . ALA A 1 93 ? 7.655 -4.751 -8.338 1.00 98.81 93 ALA A O 1
ATOM 737 N N . VAL A 1 94 ? 7.727 -3.180 -9.933 1.00 98.75 94 VAL A N 1
ATOM 738 C CA . VAL A 1 94 ? 7.189 -2.103 -9.092 1.00 98.75 94 VAL A CA 1
ATOM 739 C C . VAL A 1 94 ? 5.748 -1.780 -9.481 1.00 98.75 94 VAL A C 1
ATOM 741 O O . VAL A 1 94 ? 5.439 -1.520 -10.645 1.00 98.75 94 VAL A O 1
ATOM 744 N N . LEU A 1 95 ? 4.857 -1.756 -8.488 1.00 98.69 95 LEU A N 1
ATOM 745 C CA . LEU A 1 95 ? 3.492 -1.264 -8.643 1.00 98.69 95 LEU A CA 1
ATOM 746 C C . LEU A 1 95 ? 3.467 0.257 -8.459 1.00 98.69 95 LEU A C 1
ATOM 748 O O . LEU A 1 95 ? 3.758 0.757 -7.376 1.00 98.69 95 LEU A O 1
ATOM 752 N N . LEU A 1 96 ? 3.071 1.008 -9.483 1.00 98.31 96 LEU A N 1
ATOM 753 C CA . LEU A 1 96 ? 2.920 2.461 -9.434 1.00 98.31 96 LEU A CA 1
ATOM 754 C C . LEU A 1 96 ? 1.439 2.854 -9.471 1.00 98.31 96 LEU A C 1
ATOM 756 O O . LEU A 1 96 ? 0.737 2.594 -10.450 1.00 98.31 96 LEU A O 1
ATOM 760 N N . MET A 1 97 ? 0.958 3.530 -8.426 1.00 95.25 97 MET A N 1
ATOM 761 C CA . MET A 1 97 ? -0.438 3.971 -8.354 1.00 95.25 97 MET A CA 1
ATOM 762 C C . MET A 1 97 ? -0.631 5.298 -7.611 1.00 95.25 97 MET A C 1
ATOM 764 O O . MET A 1 97 ? 0.154 5.685 -6.754 1.00 95.25 97 MET A O 1
ATOM 768 N N . GLY A 1 98 ? -1.717 6.004 -7.936 1.00 86.25 98 GLY A N 1
ATOM 769 C CA . GLY A 1 98 ? -2.065 7.318 -7.371 1.00 86.25 98 GLY A CA 1
ATOM 770 C C . GLY A 1 98 ? -3.385 7.330 -6.596 1.00 86.25 98 GLY A C 1
ATOM 771 O O . GLY A 1 98 ? -4.082 8.346 -6.579 1.00 86.25 98 GLY A O 1
ATOM 772 N N . GLY A 1 99 ? -3.785 6.188 -6.029 1.00 80.56 99 GLY A N 1
ATOM 773 C CA . GLY A 1 99 ? -5.140 5.964 -5.510 1.00 80.56 99 GLY A CA 1
ATOM 774 C C . GLY A 1 99 ? -6.186 5.788 -6.622 1.00 80.56 99 GLY A C 1
ATOM 775 O O . GLY A 1 99 ? -5.850 5.711 -7.802 1.00 80.56 99 GLY A O 1
ATOM 776 N N . GLY A 1 100 ? -7.473 5.732 -6.254 1.00 77.38 100 GLY A N 1
ATOM 777 C CA . GLY A 1 100 ? -8.572 5.440 -7.194 1.00 77.38 100 GLY A CA 1
ATOM 778 C C . GLY A 1 100 ? -8.741 6.448 -8.340 1.00 77.38 100 GLY A C 1
ATOM 779 O O . GLY A 1 100 ? -9.266 6.088 -9.393 1.00 77.38 100 GLY A O 1
ATOM 780 N N . GLU A 1 101 ? -8.241 7.671 -8.160 1.00 81.50 101 GLU A N 1
ATOM 781 C CA . GLU A 1 101 ? -8.315 8.764 -9.139 1.00 81.50 101 GLU A CA 1
ATOM 782 C C . GLU A 1 101 ? -7.000 8.982 -9.913 1.00 81.50 101 GLU A C 1
ATOM 784 O O . GLU A 1 101 ? -6.920 9.887 -10.739 1.00 81.50 101 GLU A O 1
ATOM 789 N N . GLY A 1 102 ? -5.952 8.183 -9.663 1.00 76.25 102 GLY A N 1
ATOM 790 C CA . GLY A 1 102 ? -4.677 8.303 -10.384 1.00 76.25 102 GLY A CA 1
ATOM 791 C C . GLY A 1 102 ? -3.989 9.659 -10.182 1.00 76.25 102 GLY A C 1
ATOM 792 O O . GLY A 1 102 ? -3.591 10.307 -11.150 1.00 76.25 102 GLY A O 1
ATOM 793 N N . MET A 1 103 ? -3.897 10.110 -8.929 1.00 81.75 103 MET A N 1
ATOM 794 C CA . MET A 1 103 ? -3.375 11.426 -8.551 1.00 81.75 103 MET A CA 1
ATOM 795 C C . MET A 1 103 ? -1.855 11.424 -8.350 1.00 81.75 103 MET A C 1
ATOM 797 O O . MET A 1 103 ? -1.269 10.433 -7.922 1.00 81.75 103 MET A O 1
ATOM 801 N N . GLY A 1 104 ? -1.232 12.588 -8.551 1.00 85.50 104 GLY A N 1
ATOM 802 C CA . GLY A 1 104 ? 0.206 12.796 -8.362 1.00 85.50 104 GLY A CA 1
ATOM 803 C C . GLY A 1 104 ? 1.004 12.710 -9.668 1.00 85.50 104 GLY A C 1
ATOM 804 O O . GLY A 1 104 ? 0.423 12.544 -10.742 1.00 85.50 104 GLY A O 1
ATOM 805 N N . PRO A 1 105 ? 2.339 12.842 -9.604 1.00 92.81 105 PRO A N 1
ATOM 806 C CA . PRO A 1 105 ? 3.202 12.895 -10.782 1.00 92.81 105 PRO A CA 1
ATOM 807 C C . PRO A 1 105 ? 3.460 11.501 -11.393 1.00 92.81 105 PRO A C 1
ATOM 809 O O . PRO A 1 105 ? 4.595 11.182 -11.729 1.00 92.81 105 PRO A O 1
ATOM 812 N N . ILE A 1 106 ? 2.418 10.669 -11.548 1.00 95.25 106 ILE A N 1
ATOM 813 C CA . ILE A 1 106 ? 2.518 9.266 -12.001 1.00 95.25 106 ILE A CA 1
ATOM 814 C C . ILE A 1 106 ? 3.298 9.159 -13.311 1.00 95.25 106 ILE A C 1
ATOM 816 O O . ILE A 1 106 ? 4.203 8.344 -13.409 1.00 95.25 106 ILE A O 1
ATOM 820 N N . GLU A 1 107 ? 2.994 10.001 -14.301 1.00 96.62 107 GLU A N 1
ATOM 821 C CA . GLU A 1 107 ? 3.685 9.960 -15.593 1.00 96.62 107 GLU A CA 1
ATOM 822 C C . GLU A 1 107 ? 5.172 10.310 -15.480 1.00 96.62 107 GLU A C 1
ATOM 824 O O . GLU A 1 107 ? 6.010 9.623 -16.057 1.00 96.62 107 GLU A O 1
ATOM 829 N N . ALA A 1 108 ? 5.517 11.337 -14.699 1.00 97.50 108 ALA A N 1
ATOM 830 C CA . ALA A 1 108 ? 6.912 11.712 -14.490 1.00 97.50 108 ALA A CA 1
ATOM 831 C C . ALA A 1 108 ? 7.685 10.610 -13.746 1.00 97.50 108 ALA A C 1
ATOM 833 O O . ALA A 1 108 ? 8.824 10.317 -14.101 1.00 97.50 108 ALA A O 1
ATOM 834 N N . THR A 1 109 ? 7.061 9.971 -12.750 1.00 98.25 109 THR A N 1
ATOM 835 C CA . THR A 1 109 ? 7.645 8.833 -12.025 1.00 98.25 109 THR A CA 1
ATOM 836 C C . THR A 1 109 ? 7.790 7.607 -12.918 1.00 98.25 109 THR A C 1
ATOM 838 O O . THR A 1 109 ? 8.849 6.992 -12.911 1.00 98.25 109 THR A O 1
ATOM 841 N N . ALA A 1 110 ? 6.784 7.287 -13.735 1.00 98.31 110 ALA A N 1
ATOM 842 C CA . ALA A 1 110 ? 6.849 6.186 -14.691 1.00 98.31 110 ALA A CA 1
ATOM 843 C C . ALA A 1 110 ? 8.002 6.379 -15.685 1.00 98.31 110 ALA A C 1
ATOM 845 O O . ALA A 1 110 ? 8.801 5.471 -15.869 1.00 98.31 110 ALA A O 1
ATOM 846 N N . ARG A 1 111 ? 8.155 7.584 -16.257 1.00 98.38 111 ARG A N 1
ATOM 847 C CA . ARG A 1 111 ? 9.276 7.917 -17.157 1.00 98.38 111 ARG A CA 1
ATOM 848 C C . ARG A 1 111 ? 10.634 7.804 -16.468 1.00 98.38 111 ARG A C 1
ATOM 850 O O . ARG A 1 111 ? 11.570 7.277 -17.054 1.00 98.38 111 ARG A O 1
ATOM 857 N N . ALA A 1 112 ? 10.742 8.278 -15.226 1.00 98.50 112 ALA A N 1
ATOM 858 C CA . ALA A 1 112 ? 11.975 8.153 -14.456 1.00 98.50 112 ALA A CA 1
ATOM 859 C C . ALA A 1 112 ? 12.335 6.679 -14.192 1.00 98.50 112 ALA A C 1
ATOM 861 O O . ALA A 1 112 ? 13.493 6.310 -14.355 1.00 98.50 112 ALA A O 1
ATOM 862 N N . LEU A 1 113 ? 11.351 5.841 -13.851 1.00 98.56 113 LEU A N 1
ATOM 863 C CA . LEU A 1 113 ? 11.530 4.395 -13.683 1.00 98.56 113 LEU A CA 1
ATOM 864 C C . LEU A 1 113 ? 11.908 3.704 -14.997 1.00 98.56 113 LEU A C 1
ATOM 866 O O . LEU A 1 113 ? 12.827 2.898 -15.000 1.00 98.56 113 LEU A O 1
ATOM 870 N N . GLY A 1 114 ? 11.254 4.063 -16.106 1.00 98.00 114 GLY A N 1
ATOM 871 C CA . GLY A 1 114 ? 11.550 3.534 -17.440 1.00 98.00 114 GLY A CA 1
ATOM 872 C C . GLY A 1 114 ? 13.012 3.704 -17.851 1.00 98.00 114 GLY A C 1
ATOM 873 O O . GLY A 1 114 ? 13.565 2.839 -18.518 1.00 98.00 114 GLY A O 1
ATOM 874 N N . ASN A 1 115 ? 13.644 4.794 -17.409 1.00 97.31 115 ASN A N 1
ATOM 875 C CA . ASN A 1 115 ? 15.068 5.029 -17.626 1.00 97.31 115 ASN A CA 1
ATOM 876 C C . ASN A 1 115 ? 15.946 4.343 -16.570 1.00 97.31 115 ASN A C 1
ATOM 878 O O . ASN A 1 115 ? 16.982 3.796 -16.911 1.00 97.31 115 ASN A O 1
ATOM 882 N N . ALA A 1 116 ? 15.563 4.393 -15.291 1.00 98.12 116 ALA A N 1
ATOM 883 C CA . ALA A 1 116 ? 16.394 3.885 -14.197 1.00 98.12 116 ALA A CA 1
ATOM 884 C C . ALA A 1 116 ? 16.422 2.350 -14.091 1.00 98.12 116 ALA A C 1
ATOM 886 O O . ALA A 1 116 ? 17.317 1.809 -13.451 1.00 98.12 116 ALA A O 1
ATOM 887 N N . LEU A 1 117 ? 15.432 1.661 -14.666 1.00 98.38 117 LEU A N 1
ATOM 888 C CA . LEU A 1 117 ? 15.318 0.198 -14.653 1.00 98.38 117 LEU A CA 1
ATOM 889 C C . LEU A 1 117 ? 15.781 -0.455 -15.963 1.00 98.38 117 LEU A C 1
ATOM 891 O O . LEU A 1 117 ? 15.475 -1.621 -16.202 1.00 98.38 117 LEU A O 1
ATOM 895 N N . TYR A 1 118 ? 16.509 0.281 -16.798 1.00 98.06 118 TYR A N 1
ATOM 896 C CA . TYR A 1 118 ? 17.168 -0.237 -17.990 1.00 98.06 118 TYR A CA 1
ATOM 897 C C . TYR A 1 118 ? 18.682 -0.133 -17.800 1.00 98.06 118 TYR A C 1
ATOM 899 O O . TYR A 1 118 ? 19.178 0.940 -17.455 1.00 98.06 118 TYR A O 1
ATOM 907 N N . ASP A 1 119 ? 19.413 -1.227 -18.006 1.00 95.62 119 ASP A N 1
ATOM 908 C CA . ASP A 1 119 ? 20.874 -1.209 -17.980 1.00 95.62 119 ASP A CA 1
ATOM 909 C C . ASP A 1 119 ? 21.401 -0.950 -19.396 1.00 95.62 119 ASP A C 1
ATOM 911 O O . ASP A 1 119 ? 21.370 -1.829 -20.256 1.00 95.62 119 ASP A O 1
ATOM 915 N N . ASP A 1 120 ? 21.888 0.268 -19.657 1.00 93.00 120 ASP A N 1
ATOM 916 C CA . ASP A 1 120 ? 22.437 0.633 -20.969 1.00 93.00 120 ASP A CA 1
ATOM 917 C C . ASP A 1 120 ? 23.741 -0.128 -21.309 1.00 93.00 120 ASP A C 1
ATOM 919 O O . ASP A 1 120 ? 24.092 -0.207 -22.485 1.00 93.00 120 ASP A O 1
ATOM 923 N N . ASN A 1 121 ? 24.454 -0.706 -20.329 1.00 93.38 121 ASN A N 1
ATOM 924 C CA . ASN A 1 121 ? 25.672 -1.486 -20.594 1.00 93.38 121 ASN A CA 1
ATOM 925 C C . ASN A 1 121 ? 25.345 -2.907 -21.057 1.00 93.38 121 ASN A C 1
ATOM 927 O O . ASN A 1 121 ? 26.014 -3.433 -21.945 1.00 93.38 121 ASN A O 1
ATOM 931 N N . LEU A 1 122 ? 24.339 -3.526 -20.435 1.00 92.31 122 LEU A N 1
ATOM 932 C CA . LEU A 1 122 ? 23.877 -4.874 -20.780 1.00 92.31 122 LEU A CA 1
ATOM 933 C C . LEU A 1 122 ? 22.843 -4.858 -21.915 1.00 92.31 122 LEU A C 1
ATOM 935 O O . LEU A 1 122 ? 22.646 -5.867 -22.586 1.00 92.31 122 LEU A O 1
ATOM 939 N N . GLY A 1 123 ? 22.216 -3.706 -22.165 1.00 94.88 123 GLY A N 1
ATOM 940 C CA . GLY A 1 123 ? 21.172 -3.553 -23.172 1.00 94.88 123 GLY A CA 1
ATOM 941 C C . GLY A 1 123 ? 19.868 -4.256 -22.793 1.00 94.88 123 GLY A C 1
ATOM 942 O O . GLY A 1 123 ? 19.119 -4.656 -23.682 1.00 94.88 123 GLY A O 1
ATOM 943 N N . GLU A 1 124 ? 19.601 -4.428 -21.495 1.00 96.31 124 GLU A N 1
ATOM 944 C CA . GLU A 1 124 ? 18.463 -5.203 -20.997 1.00 96.31 124 GLU A CA 1
ATOM 945 C C . GLU A 1 124 ? 17.762 -4.533 -19.798 1.00 96.31 124 GLU A C 1
ATOM 947 O O . GLU A 1 124 ? 18.368 -3.748 -19.056 1.00 96.31 124 GLU A O 1
ATOM 952 N N . PRO A 1 125 ? 16.459 -4.797 -19.594 1.00 97.81 125 PRO A N 1
ATOM 953 C CA . PRO A 1 125 ? 15.741 -4.336 -18.414 1.00 97.81 125 PRO A CA 1
ATOM 954 C C . PRO A 1 125 ? 16.215 -5.065 -17.149 1.00 97.81 125 PRO A C 1
ATOM 956 O O . PRO A 1 125 ? 16.297 -6.286 -17.120 1.00 97.81 125 PRO A O 1
ATOM 959 N N . ILE A 1 126 ? 16.409 -4.322 -16.059 1.00 97.69 126 ILE A N 1
ATOM 960 C CA . ILE A 1 126 ? 16.654 -4.880 -14.713 1.00 97.69 126 ILE A CA 1
ATOM 961 C C . ILE A 1 126 ? 15.382 -4.915 -13.853 1.00 97.69 126 ILE A C 1
ATOM 963 O O . ILE A 1 126 ? 15.399 -5.339 -12.699 1.00 97.69 126 ILE A O 1
ATOM 967 N N . GLY A 1 127 ? 14.263 -4.431 -14.391 1.00 98.31 127 GLY A N 1
ATOM 968 C CA . GLY A 1 127 ? 12.970 -4.437 -13.726 1.00 98.31 127 GLY A CA 1
ATOM 969 C C . GLY A 1 127 ? 11.838 -4.003 -14.648 1.00 98.31 127 GLY A C 1
ATOM 970 O O . GLY A 1 127 ? 12.050 -3.580 -15.782 1.00 98.31 127 GLY A O 1
ATOM 971 N N . GLN A 1 128 ? 10.615 -4.096 -14.137 1.00 98.81 128 GLN A N 1
ATOM 972 C CA . GLN A 1 128 ? 9.393 -3.780 -14.876 1.00 98.81 128 GLN A CA 1
ATOM 973 C C . GLN A 1 128 ? 8.391 -2.993 -14.026 1.00 98.81 128 GLN A C 1
ATOM 975 O O . GLN A 1 128 ? 8.504 -2.917 -12.798 1.00 98.81 128 GLN A O 1
ATOM 980 N N . ILE A 1 129 ? 7.379 -2.415 -14.678 1.00 98.75 129 ILE A N 1
ATOM 981 C CA . ILE A 1 129 ? 6.386 -1.559 -14.018 1.00 98.75 129 ILE A CA 1
ATOM 982 C C . ILE A 1 129 ? 4.968 -2.071 -14.277 1.00 98.75 129 ILE A C 1
ATOM 984 O O . ILE A 1 129 ? 4.559 -2.257 -15.421 1.00 98.75 129 ILE A O 1
ATOM 988 N N . LEU A 1 130 ? 4.174 -2.186 -13.213 1.00 98.75 130 LEU A N 1
ATOM 989 C CA . LEU A 1 130 ? 2.716 -2.246 -13.298 1.00 98.75 130 LEU A CA 1
ATOM 990 C C . LEU A 1 130 ? 2.142 -0.893 -12.873 1.00 98.75 130 LEU A C 1
ATOM 992 O O . LEU A 1 130 ? 2.278 -0.493 -11.721 1.00 98.75 130 LEU A O 1
ATOM 996 N N . ILE A 1 131 ? 1.486 -0.176 -13.782 1.00 98.50 131 ILE A N 1
ATOM 997 C CA . ILE A 1 131 ? 0.866 1.122 -13.506 1.00 98.50 131 ILE A CA 1
ATOM 998 C C . ILE A 1 131 ? -0.647 0.960 -13.405 1.00 98.50 131 ILE A C 1
ATOM 1000 O O . ILE A 1 131 ? -1.292 0.476 -14.333 1.00 98.50 131 ILE A O 1
ATOM 1004 N N . ILE A 1 132 ? -1.231 1.432 -12.304 1.00 97.75 132 ILE A N 1
ATOM 1005 C CA . ILE A 1 132 ? -2.684 1.462 -12.107 1.00 97.75 132 ILE A CA 1
ATOM 1006 C C . ILE A 1 132 ? -3.158 2.913 -12.076 1.00 97.75 132 ILE A C 1
ATOM 1008 O O . ILE A 1 132 ? -2.938 3.651 -11.112 1.00 97.75 132 ILE A O 1
ATOM 1012 N N . CYS A 1 133 ? -3.850 3.319 -13.140 1.00 96.06 133 CYS A N 1
ATOM 1013 C CA . CYS A 1 133 ? -4.352 4.683 -13.313 1.00 96.06 133 CYS A CA 1
ATOM 1014 C C . CYS A 1 133 ? -5.713 4.927 -12.644 1.00 96.06 133 CYS A C 1
ATOM 1016 O O . CYS A 1 133 ? -6.194 6.062 -12.627 1.00 96.06 133 CYS A O 1
ATOM 1018 N N . GLY A 1 134 ? -6.363 3.886 -12.114 1.00 93.38 134 GLY A N 1
ATOM 1019 C CA . GLY A 1 134 ? -7.692 4.007 -11.525 1.00 93.38 134 GLY A CA 1
ATOM 1020 C C . GLY A 1 134 ? -8.706 4.509 -12.556 1.00 93.38 134 GLY A C 1
ATOM 1021 O O . GLY A 1 134 ? -8.788 3.996 -13.672 1.00 93.38 134 GLY A O 1
ATOM 1022 N N . ARG A 1 135 ? -9.479 5.540 -12.210 1.00 94.19 135 ARG A N 1
ATOM 1023 C CA . ARG A 1 135 ? -10.460 6.154 -13.124 1.00 94.19 135 ARG A CA 1
ATOM 1024 C C . ARG A 1 135 ? -9.845 7.147 -14.116 1.00 94.19 135 ARG A C 1
ATOM 1026 O O . ARG A 1 135 ? -10.548 7.627 -15.007 1.00 94.19 135 ARG A O 1
ATOM 1033 N N . ASN A 1 136 ? -8.546 7.441 -14.016 1.00 95.38 136 ASN A N 1
ATOM 1034 C CA . ASN A 1 136 ? -7.877 8.428 -14.859 1.00 95.38 136 ASN A CA 1
ATOM 1035 C C . ASN A 1 136 ? -7.543 7.868 -16.254 1.00 95.38 136 ASN A C 1
ATOM 1037 O O . ASN A 1 136 ? -6.400 7.532 -16.566 1.00 95.38 136 ASN A O 1
ATOM 1041 N N . LYS A 1 137 ? -8.562 7.790 -17.119 1.00 95.69 137 LYS A N 1
ATOM 1042 C CA . LYS A 1 137 ? -8.426 7.305 -18.505 1.00 95.69 137 LYS A CA 1
ATOM 1043 C C . LYS A 1 137 ? -7.464 8.152 -19.343 1.00 95.69 137 LYS A C 1
ATOM 1045 O O . LYS A 1 137 ? -6.757 7.615 -20.185 1.00 95.69 137 LYS A O 1
ATOM 1050 N N . LYS A 1 138 ? -7.412 9.470 -19.102 1.00 96.00 138 LYS A N 1
ATOM 1051 C CA . LYS A 1 138 ? -6.497 10.376 -19.816 1.00 96.00 138 LYS A CA 1
ATOM 1052 C C . LYS A 1 138 ? -5.041 10.008 -19.537 1.00 96.00 138 LYS A C 1
ATOM 1054 O O . LYS A 1 138 ? -4.261 9.892 -20.474 1.00 96.00 138 LYS A O 1
ATOM 1059 N N . LEU A 1 139 ? -4.696 9.787 -18.268 1.00 95.88 139 LEU A N 1
ATOM 1060 C CA . LEU A 1 139 ? -3.365 9.329 -17.873 1.00 95.88 139 LEU A CA 1
ATOM 1061 C C . LEU A 1 139 ? -3.039 7.957 -18.475 1.00 95.88 139 LEU A C 1
ATOM 1063 O O . LEU A 1 139 ? -1.965 7.805 -19.047 1.00 95.88 139 LEU A O 1
ATOM 1067 N N . ALA A 1 140 ? -3.968 6.997 -18.399 1.00 97.06 140 ALA A N 1
ATOM 1068 C CA . ALA A 1 140 ? -3.770 5.665 -18.975 1.00 97.06 140 ALA A CA 1
ATOM 10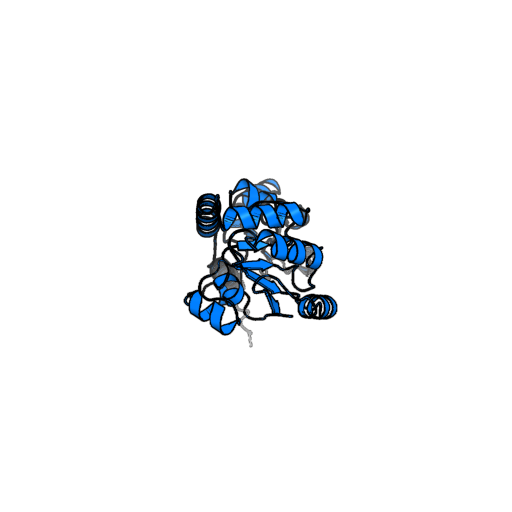69 C C . ALA A 1 140 ? -3.445 5.734 -20.476 1.00 97.06 140 ALA A C 1
ATOM 1071 O O . ALA A 1 140 ? -2.456 5.157 -20.913 1.00 97.06 140 ALA A O 1
ATOM 1072 N N . ASN A 1 141 ? -4.212 6.515 -21.245 1.00 97.38 141 ASN A N 1
ATOM 1073 C CA . ASN A 1 141 ? -3.987 6.679 -22.683 1.00 97.38 141 ASN A CA 1
ATOM 1074 C C . ASN A 1 141 ? -2.624 7.311 -22.997 1.00 97.38 141 ASN A C 1
ATOM 1076 O O . ASN A 1 141 ? -1.954 6.874 -23.925 1.00 97.38 141 ASN A O 1
ATOM 1080 N N . ARG A 1 142 ? -2.190 8.317 -22.221 1.00 97.50 142 ARG A N 1
ATOM 1081 C CA . ARG A 1 142 ? -0.861 8.922 -22.415 1.00 97.50 142 ARG A CA 1
ATOM 1082 C C . ARG A 1 142 ? 0.265 7.936 -22.128 1.00 97.50 142 ARG A C 1
ATOM 1084 O O . ARG A 1 142 ? 1.253 7.950 -22.845 1.00 97.50 142 ARG A O 1
ATOM 1091 N N . LEU A 1 143 ? 0.119 7.099 -21.102 1.00 97.69 143 LEU A N 1
ATOM 1092 C CA . LEU A 1 143 ? 1.131 6.108 -20.731 1.00 97.69 143 LEU A CA 1
ATOM 1093 C C . LEU A 1 143 ? 1.213 4.940 -21.719 1.00 97.69 143 LEU A C 1
ATOM 1095 O O . LEU A 1 143 ? 2.308 4.454 -21.979 1.00 97.69 143 LEU A O 1
ATOM 1099 N N . LEU A 1 144 ? 0.072 4.521 -22.275 1.00 97.56 144 LEU A N 1
ATOM 1100 C CA . LEU A 1 144 ? -0.006 3.495 -23.321 1.00 97.56 144 LEU A CA 1
ATOM 1101 C C . LEU A 1 144 ? 0.604 3.952 -24.653 1.00 97.56 144 LEU A C 1
ATOM 1103 O O . LEU A 1 144 ? 1.022 3.116 -25.440 1.00 97.56 144 LEU A O 1
ATOM 1107 N N . ALA A 1 145 ? 0.647 5.261 -24.913 1.00 97.88 145 ALA A N 1
ATOM 1108 C CA . ALA A 1 145 ? 1.226 5.825 -26.132 1.00 97.88 145 ALA A CA 1
ATOM 1109 C C . ALA A 1 145 ? 2.757 5.998 -26.073 1.00 97.88 145 ALA A C 1
ATOM 1111 O O . ALA A 1 145 ? 3.352 6.476 -27.035 1.00 97.88 145 ALA A O 1
ATOM 1112 N N . ILE A 1 146 ? 3.390 5.684 -24.940 1.00 97.62 146 ILE A N 1
ATOM 1113 C CA . ILE A 1 146 ? 4.844 5.775 -24.777 1.00 97.62 146 ILE A CA 1
ATOM 1114 C C . ILE A 1 146 ? 5.465 4.455 -25.222 1.00 97.62 146 ILE A C 1
ATOM 1116 O O . ILE A 1 146 ? 5.034 3.394 -24.778 1.00 97.62 146 ILE A O 1
ATOM 1120 N N . ASP A 1 147 ? 6.507 4.543 -26.044 1.00 97.12 147 ASP A N 1
ATOM 1121 C CA . ASP A 1 147 ? 7.397 3.419 -26.311 1.00 97.12 147 ASP A CA 1
ATOM 1122 C C . ASP A 1 147 ? 8.400 3.284 -25.156 1.00 97.12 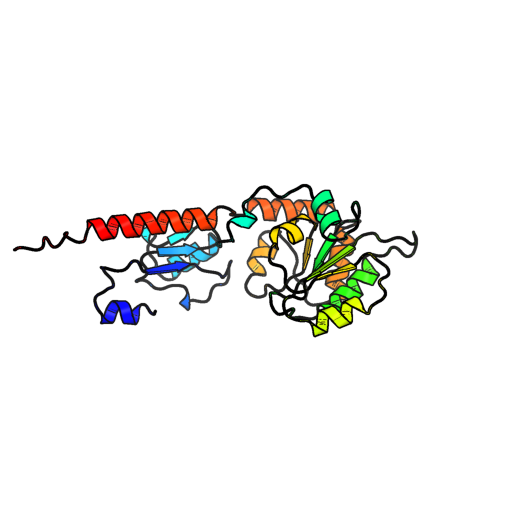147 ASP A C 1
ATOM 1124 O O . ASP A 1 147 ? 9.155 4.217 -24.854 1.00 97.12 147 ASP A O 1
ATOM 1128 N N . TRP A 1 148 ? 8.328 2.170 -24.432 1.00 98.06 148 TRP A N 1
ATOM 1129 C CA . TRP A 1 148 ? 9.073 1.955 -23.195 1.00 98.06 148 TRP A CA 1
ATOM 1130 C C . TRP A 1 148 ? 10.292 1.071 -23.448 1.00 98.06 148 TRP A C 1
ATOM 1132 O O . TRP A 1 148 ? 10.173 -0.003 -24.024 1.00 98.06 148 TRP A O 1
ATOM 1142 N N . LYS A 1 149 ? 11.454 1.472 -22.915 1.00 96.06 149 LYS A N 1
ATOM 1143 C CA . LYS A 1 149 ? 12.681 0.651 -22.936 1.00 96.06 149 LYS A CA 1
ATOM 1144 C C . LYS A 1 149 ? 12.582 -0.639 -22.107 1.00 96.06 149 LYS A C 1
ATOM 1146 O O . LYS A 1 149 ? 13.413 -1.526 -22.248 1.00 96.06 149 LYS A O 1
ATOM 1151 N N . ILE A 1 150 ? 11.603 -0.715 -21.209 1.00 98.50 150 ILE A N 1
ATOM 1152 C CA . ILE A 1 150 ? 11.382 -1.832 -20.286 1.00 98.50 150 ILE A CA 1
ATOM 1153 C C . ILE A 1 150 ? 9.926 -2.302 -20.377 1.00 98.50 150 ILE A C 1
ATOM 1155 O O . ILE A 1 150 ? 9.068 -1.522 -20.804 1.00 98.50 150 ILE A O 1
ATOM 1159 N N . PRO A 1 151 ? 9.594 -3.513 -19.899 1.00 98.56 151 PRO A N 1
ATOM 1160 C CA . PRO A 1 151 ? 8.206 -3.947 -19.813 1.00 98.56 151 PRO A CA 1
ATOM 1161 C C . PRO A 1 151 ? 7.376 -3.044 -18.886 1.00 98.56 151 PRO A C 1
ATOM 1163 O O . PRO A 1 151 ? 7.682 -2.865 -17.701 1.00 98.56 151 PRO A O 1
ATOM 1166 N N . VAL A 1 152 ? 6.293 -2.480 -19.427 1.00 98.69 152 VAL A N 1
ATOM 1167 C CA . VAL A 1 152 ? 5.343 -1.646 -18.682 1.00 98.69 152 VAL A CA 1
ATOM 1168 C C . VAL A 1 152 ? 3.917 -2.088 -18.979 1.00 98.69 152 VAL A C 1
ATOM 1170 O O . VAL A 1 152 ? 3.450 -2.018 -20.113 1.00 98.69 152 VAL A O 1
ATOM 1173 N N . GLN A 1 153 ? 3.192 -2.484 -17.935 1.00 98.56 153 GLN A N 1
ATOM 1174 C CA . GLN A 1 153 ? 1.766 -2.782 -18.010 1.00 98.56 153 GLN A CA 1
ATOM 1175 C C . GLN A 1 153 ? 0.952 -1.615 -17.463 1.00 98.56 153 GLN A C 1
ATOM 1177 O O . GLN A 1 153 ? 1.084 -1.249 -16.298 1.00 98.56 153 GLN A O 1
ATOM 1182 N N . VAL A 1 154 ? 0.067 -1.047 -18.283 1.00 98.25 154 VAL A N 1
ATOM 1183 C CA . VAL A 1 154 ? -0.830 0.044 -17.875 1.00 98.25 154 VAL A CA 1
ATOM 1184 C C . VAL A 1 154 ? -2.249 -0.493 -17.738 1.00 98.25 154 VAL A C 1
ATOM 1186 O O . VAL A 1 154 ? -2.844 -0.977 -18.700 1.00 98.25 154 VAL A O 1
ATOM 1189 N N . LYS A 1 155 ? -2.820 -0.390 -16.537 1.00 97.38 155 LYS A N 1
ATOM 1190 C CA . LYS A 1 155 ? -4.206 -0.768 -16.244 1.00 97.38 155 LYS A CA 1
ATOM 1191 C C . LYS A 1 155 ? -5.015 0.455 -15.799 1.00 97.38 155 LYS A C 1
ATOM 1193 O O . LYS A 1 155 ? -4.493 1.411 -15.225 1.00 97.38 155 LYS A O 1
ATOM 1198 N N . GLY A 1 156 ? -6.320 0.414 -16.060 1.00 95.31 156 GLY A N 1
ATOM 1199 C CA . GLY A 1 156 ? -7.280 1.410 -15.581 1.00 95.31 156 GLY A CA 1
ATOM 1200 C C . GLY A 1 156 ? -7.690 1.158 -14.128 1.00 95.31 156 GLY A C 1
ATOM 1201 O O . GLY A 1 156 ? -6.855 1.067 -13.229 1.00 95.31 156 GLY A O 1
ATOM 1202 N N . PHE A 1 157 ? -8.996 1.041 -13.889 1.00 93.88 157 PHE A N 1
ATOM 1203 C CA . PHE A 1 157 ? -9.523 0.662 -12.582 1.00 93.88 157 PHE A CA 1
ATOM 1204 C C . PHE A 1 157 ? -9.439 -0.856 -12.411 1.00 93.88 157 PHE A C 1
ATOM 1206 O O . PHE A 1 157 ? -9.934 -1.596 -13.260 1.00 93.88 157 PHE A O 1
ATOM 1213 N N . VAL A 1 158 ? -8.852 -1.311 -11.304 1.00 93.31 158 VAL A N 1
ATOM 1214 C CA . VAL A 1 158 ? -8.761 -2.736 -10.961 1.00 93.31 158 VAL A CA 1
ATOM 1215 C C . VAL A 1 158 ? -9.652 -3.060 -9.769 1.00 93.31 158 VAL A C 1
ATOM 1217 O O . VAL A 1 158 ? -9.797 -2.262 -8.842 1.00 93.31 158 VAL A O 1
ATOM 1220 N N . THR A 1 159 ? -10.246 -4.248 -9.783 1.00 90.25 159 THR A N 1
ATOM 1221 C CA . THR A 1 159 ? -11.078 -4.763 -8.685 1.00 90.25 159 THR A CA 1
ATOM 1222 C C . THR A 1 159 ? -10.321 -5.723 -7.775 1.00 90.25 159 THR A C 1
ATOM 1224 O O . THR A 1 159 ? -10.621 -5.778 -6.584 1.00 90.25 159 THR A O 1
ATOM 1227 N N . LYS A 1 160 ? -9.327 -6.428 -8.322 1.00 91.56 160 LYS A N 1
ATOM 1228 C CA . LYS A 1 160 ? -8.504 -7.424 -7.633 1.00 91.56 160 LYS A CA 1
ATOM 1229 C C . LYS A 1 160 ? -7.107 -6.882 -7.327 1.00 91.56 160 LYS A C 1
ATOM 1231 O O . LYS A 1 160 ? -6.107 -7.289 -7.912 1.00 91.56 160 LYS A O 1
ATOM 1236 N N . MET A 1 161 ? -7.042 -5.883 -6.453 1.00 93.12 161 MET A N 1
ATOM 1237 C CA . MET A 1 161 ? -5.776 -5.227 -6.108 1.00 93.12 161 MET A CA 1
ATOM 1238 C C . MET A 1 161 ? -4.801 -6.181 -5.391 1.00 93.12 161 MET A C 1
ATOM 1240 O O . MET A 1 161 ? -3.592 -6.015 -5.508 1.00 93.12 161 MET A O 1
ATOM 1244 N N . GLU A 1 162 ? -5.309 -7.205 -4.705 1.00 93.31 162 GLU A N 1
ATOM 1245 C CA . GLU A 1 162 ? -4.509 -8.266 -4.089 1.00 93.31 162 GLU A CA 1
ATOM 1246 C C . GLU A 1 162 ? -3.654 -9.038 -5.105 1.00 93.31 162 GLU A C 1
ATOM 1248 O O . GLU A 1 162 ? -2.508 -9.370 -4.810 1.00 93.31 162 GLU A O 1
ATOM 1253 N N . GLU A 1 163 ? -4.168 -9.262 -6.318 1.00 95.00 163 GLU A N 1
ATOM 1254 C CA . GLU A 1 163 ? -3.435 -9.935 -7.395 1.00 95.00 163 GLU A CA 1
ATOM 1255 C C . GLU A 1 163 ? -2.347 -9.017 -7.963 1.00 95.00 163 GLU A C 1
ATOM 1257 O O . GLU A 1 163 ? -1.206 -9.439 -8.133 1.00 95.00 163 GLU A O 1
ATOM 1262 N N . CYS A 1 164 ? -2.661 -7.732 -8.166 1.00 96.75 164 CYS A N 1
ATOM 1263 C CA . CYS A 1 164 ? -1.683 -6.739 -8.610 1.00 96.75 164 CYS A CA 1
ATOM 1264 C C . CYS A 1 164 ? -0.543 -6.551 -7.599 1.00 96.75 164 CYS A C 1
ATOM 1266 O O . CYS A 1 164 ? 0.614 -6.468 -7.993 1.00 96.75 164 CYS A O 1
ATOM 1268 N N . MET A 1 165 ? -0.854 -6.493 -6.300 1.00 96.00 165 MET A N 1
ATOM 1269 C CA . MET A 1 165 ? 0.167 -6.405 -5.252 1.00 96.00 165 MET A CA 1
ATOM 1270 C C . MET A 1 165 ? 0.994 -7.693 -5.159 1.00 96.00 165 MET A C 1
ATOM 1272 O O . MET A 1 165 ? 2.207 -7.614 -4.998 1.00 96.00 165 MET A O 1
ATOM 1276 N N . GLY A 1 166 ? 0.364 -8.865 -5.300 1.00 95.69 166 GLY A N 1
ATOM 1277 C CA . GLY A 1 166 ? 1.051 -10.161 -5.284 1.00 95.69 166 GLY A CA 1
ATOM 1278 C C . GLY A 1 166 ? 2.011 -10.380 -6.461 1.00 95.69 166 GLY A C 1
ATOM 1279 O O . GLY A 1 166 ? 3.003 -11.094 -6.315 1.00 95.69 166 GLY A O 1
ATOM 1280 N N . ALA A 1 167 ? 1.752 -9.739 -7.605 1.00 97.56 167 ALA A N 1
ATOM 1281 C CA . ALA A 1 167 ? 2.617 -9.778 -8.786 1.00 97.56 167 ALA A CA 1
ATOM 1282 C C . ALA A 1 167 ? 3.875 -8.895 -8.671 1.00 97.56 167 ALA A C 1
ATOM 1284 O O . ALA A 1 167 ? 4.791 -9.035 -9.481 1.00 97.56 167 ALA A O 1
ATOM 1285 N N . CYS A 1 168 ? 3.928 -7.986 -7.691 1.00 98.38 168 CYS A N 1
ATOM 1286 C CA . CYS A 1 168 ? 4.991 -6.990 -7.551 1.00 98.38 168 CYS A CA 1
ATOM 1287 C C . CYS A 1 168 ? 5.888 -7.226 -6.323 1.00 98.38 168 CYS A C 1
ATOM 1289 O O . CYS A 1 168 ? 5.588 -8.014 -5.426 1.00 98.38 168 CYS A O 1
ATOM 1291 N N . ASP A 1 169 ? 7.026 -6.536 -6.304 1.00 98.31 169 ASP A N 1
ATOM 1292 C CA . ASP A 1 169 ? 8.070 -6.617 -5.277 1.00 98.31 169 ASP A CA 1
ATOM 1293 C C . ASP A 1 169 ? 8.103 -5.371 -4.387 1.00 98.31 169 ASP A C 1
ATOM 1295 O O . ASP A 1 169 ? 8.444 -5.448 -3.208 1.00 98.31 169 ASP A O 1
ATOM 1299 N N . CYS A 1 170 ? 7.697 -4.220 -4.925 1.00 98.38 170 CYS A N 1
ATOM 1300 C CA . CYS A 1 170 ? 7.467 -3.006 -4.150 1.00 98.38 170 CYS A CA 1
ATOM 1301 C C . CYS A 1 170 ? 6.326 -2.163 -4.741 1.00 98.38 170 CYS A C 1
ATOM 1303 O O . CYS A 1 170 ? 5.836 -2.425 -5.841 1.00 98.38 170 CYS A O 1
ATOM 1305 N N . ILE A 1 171 ? 5.888 -1.146 -3.993 1.00 97.94 171 ILE A N 1
ATOM 1306 C CA . ILE A 1 171 ? 4.792 -0.253 -4.376 1.00 97.94 171 ILE A CA 1
ATOM 1307 C C . ILE A 1 171 ? 5.170 1.217 -4.178 1.00 97.94 171 ILE A C 1
ATOM 1309 O O . ILE A 1 171 ? 5.726 1.604 -3.152 1.00 97.94 171 ILE A O 1
ATOM 1313 N N . ILE A 1 172 ? 4.796 2.049 -5.147 1.00 97.44 172 ILE A N 1
ATOM 1314 C CA . ILE A 1 172 ? 4.815 3.508 -5.076 1.00 97.44 172 ILE A CA 1
ATOM 1315 C C . ILE A 1 172 ? 3.366 3.990 -5.029 1.00 97.44 172 ILE A C 1
ATOM 1317 O O . ILE A 1 172 ? 2.587 3.760 -5.957 1.00 97.44 172 ILE A O 1
ATOM 1321 N N . THR A 1 173 ? 3.005 4.679 -3.946 1.00 93.81 173 THR A N 1
ATOM 1322 C CA . THR A 1 173 ? 1.660 5.228 -3.746 1.00 93.81 173 THR A CA 1
ATOM 1323 C C . THR A 1 173 ? 1.680 6.525 -2.934 1.00 93.81 173 THR A C 1
ATOM 1325 O O . THR A 1 173 ? 2.709 6.934 -2.393 1.00 93.81 173 THR A O 1
ATOM 1328 N N . LYS A 1 174 ? 0.532 7.202 -2.855 1.00 85.88 174 LYS A N 1
ATOM 1329 C CA . LYS A 1 174 ? 0.330 8.435 -2.086 1.00 85.88 174 LYS A CA 1
ATOM 1330 C C . LYS A 1 174 ? -0.229 8.112 -0.701 1.00 85.88 174 LYS A C 1
ATOM 1332 O O . LYS A 1 174 ? -1.387 7.737 -0.604 1.00 85.88 174 LYS A O 1
ATOM 1337 N N . GLU A 1 175 ? 0.527 8.402 0.358 1.00 77.06 175 GLU A N 1
ATOM 1338 C CA . GLU A 1 175 ? 0.088 8.166 1.747 1.00 77.06 175 GLU A CA 1
ATOM 1339 C C . GLU A 1 175 ? 0.586 9.244 2.735 1.00 77.06 175 GLU A C 1
ATOM 1341 O O . GLU A 1 175 ? 1.261 8.958 3.719 1.00 77.06 175 GLU A O 1
ATOM 1346 N N . VAL A 1 176 ? 0.264 10.523 2.480 1.00 69.62 176 VAL A N 1
ATOM 1347 C CA . VAL A 1 176 ? 0.835 11.679 3.217 1.00 69.62 176 VAL A CA 1
ATOM 1348 C C . VAL A 1 176 ? 0.606 11.618 4.737 1.00 69.62 176 VAL A C 1
ATOM 1350 O O . VAL A 1 176 ? 1.524 11.913 5.494 1.00 69.62 176 VAL A O 1
ATOM 1353 N N . GLY A 1 177 ? -0.583 11.218 5.200 1.00 75.25 177 GLY A N 1
ATOM 1354 C CA . GLY A 1 177 ? -0.898 11.142 6.639 1.00 75.25 177 GLY A CA 1
ATOM 1355 C C . GLY A 1 177 ? -0.292 9.932 7.359 1.00 75.25 177 GLY A C 1
ATOM 1356 O O . GLY A 1 177 ? -0.269 9.888 8.586 1.00 75.25 177 GLY A O 1
ATOM 1357 N N . ASN A 1 178 ? 0.212 8.958 6.602 1.00 85.06 178 ASN A N 1
ATOM 1358 C CA . ASN A 1 178 ? 0.686 7.675 7.113 1.00 85.06 178 ASN A CA 1
ATOM 1359 C C . ASN A 1 178 ? 2.204 7.499 6.950 1.00 85.06 178 ASN A C 1
ATOM 1361 O O . ASN A 1 178 ? 2.744 6.478 7.375 1.00 85.06 178 ASN A O 1
ATOM 1365 N N . VAL A 1 179 ? 2.904 8.502 6.398 1.00 90.44 179 VAL A N 1
ATOM 1366 C CA . VAL A 1 179 ? 4.362 8.474 6.186 1.00 90.44 179 VAL A CA 1
ATOM 1367 C C . VAL A 1 179 ? 5.135 8.089 7.451 1.00 90.44 179 VAL A C 1
ATOM 1369 O O . VAL A 1 179 ? 5.942 7.164 7.351 1.00 90.44 179 VAL A O 1
ATOM 1372 N N . PRO A 1 180 ? 4.893 8.700 8.634 1.00 91.88 180 PRO A N 1
ATOM 1373 C CA . PRO A 1 180 ? 5.654 8.346 9.831 1.00 91.88 180 PRO A CA 1
ATOM 1374 C C . PRO A 1 180 ? 5.499 6.867 10.188 1.00 91.88 180 PRO A C 1
ATOM 1376 O O . PRO A 1 180 ? 6.481 6.197 10.467 1.00 91.88 180 PRO A O 1
ATOM 1379 N N . TYR A 1 181 ? 4.284 6.319 10.067 1.00 92.69 181 TYR A N 1
ATOM 1380 C CA . TYR A 1 181 ? 4.030 4.909 10.362 1.00 92.69 181 TYR A CA 1
ATOM 1381 C C . TYR A 1 181 ? 4.848 3.971 9.463 1.00 92.69 181 TYR A C 1
ATOM 1383 O O . TYR A 1 181 ? 5.412 2.997 9.950 1.00 92.69 181 TYR A O 1
ATOM 1391 N N . VAL A 1 182 ? 4.948 4.267 8.165 1.00 94.69 182 VAL A N 1
ATOM 1392 C CA . VAL A 1 182 ? 5.697 3.429 7.214 1.00 94.69 182 VAL A CA 1
ATOM 1393 C C . VAL A 1 182 ? 7.207 3.550 7.424 1.00 94.69 182 VAL A C 1
ATOM 1395 O O . VAL A 1 182 ? 7.904 2.536 7.465 1.00 94.69 182 VAL A O 1
ATOM 1398 N N . VAL A 1 183 ? 7.713 4.778 7.556 1.00 95.44 183 VAL A N 1
ATOM 1399 C CA . VAL A 1 183 ? 9.156 5.049 7.621 1.00 95.44 183 VAL A CA 1
ATOM 1400 C C . VAL A 1 183 ? 9.736 4.651 8.980 1.00 95.44 183 VAL A C 1
ATOM 1402 O O . VAL A 1 183 ? 10.749 3.960 9.023 1.00 95.44 183 VAL A O 1
ATOM 1405 N N . GLU A 1 184 ? 9.085 5.016 10.090 1.00 95.19 184 GLU A N 1
ATOM 1406 C CA . GLU A 1 184 ? 9.582 4.725 11.447 1.00 95.19 184 GLU A CA 1
ATOM 1407 C C . GLU A 1 184 ? 9.576 3.225 11.759 1.00 95.19 184 GLU A C 1
ATOM 1409 O O . GLU A 1 184 ? 10.424 2.751 12.510 1.00 95.19 184 GLU A O 1
ATOM 1414 N N . ASN A 1 185 ? 8.665 2.457 11.151 1.00 95.75 185 ASN A N 1
ATOM 1415 C CA . ASN A 1 185 ? 8.662 0.999 11.269 1.00 95.75 185 ASN A CA 1
ATOM 1416 C C . ASN A 1 185 ? 9.496 0.296 10.178 1.00 95.75 185 ASN A C 1
ATOM 1418 O O . ASN A 1 185 ? 9.383 -0.918 10.005 1.00 95.75 185 ASN A O 1
ATOM 1422 N N . GLY A 1 186 ? 10.302 1.035 9.408 1.00 96.94 186 GLY A N 1
ATOM 1423 C CA . GLY A 1 186 ? 11.219 0.463 8.421 1.00 96.94 186 GLY A CA 1
ATOM 1424 C C . GLY A 1 186 ? 10.526 -0.360 7.333 1.00 96.94 186 GLY A C 1
ATOM 1425 O O . GLY A 1 186 ? 11.069 -1.377 6.911 1.00 96.94 186 GLY A O 1
ATOM 1426 N N . CYS A 1 187 ? 9.319 0.034 6.922 1.00 97.12 187 CYS A N 1
ATOM 1427 C CA . CYS A 1 187 ? 8.528 -0.640 5.885 1.00 97.12 187 CYS A CA 1
ATOM 1428 C C . CYS A 1 187 ? 8.623 0.048 4.516 1.00 97.12 187 CYS A C 1
ATOM 1430 O O . CYS A 1 187 ? 8.057 -0.439 3.541 1.00 97.12 187 CYS A O 1
ATOM 1432 N N . GLY A 1 188 ? 9.294 1.197 4.433 1.00 96.81 188 GLY A N 1
ATOM 1433 C CA . GLY A 1 188 ? 9.451 1.932 3.186 1.00 96.81 188 GLY A CA 1
ATOM 1434 C C . GLY A 1 188 ? 10.176 3.260 3.361 1.00 96.81 188 GLY A C 1
ATOM 1435 O O . GLY A 1 188 ? 10.629 3.612 4.450 1.00 96.81 188 GLY A O 1
ATOM 1436 N N . LYS A 1 189 ? 10.265 4.006 2.259 1.00 96.69 189 LYS A N 1
ATOM 1437 C CA . LYS A 1 189 ? 10.882 5.336 2.181 1.00 96.69 189 LYS A CA 1
ATOM 1438 C C . LYS A 1 189 ? 9.864 6.369 1.714 1.00 96.69 189 LYS A C 1
ATOM 1440 O O . LYS A 1 189 ? 8.838 6.027 1.129 1.00 96.69 189 LYS A O 1
ATOM 1445 N N . PHE A 1 190 ? 10.175 7.640 1.940 1.00 95.44 190 PHE A N 1
ATOM 1446 C CA . PHE A 1 190 ? 9.379 8.758 1.453 1.00 95.44 190 PHE A CA 1
ATOM 1447 C C . PHE A 1 190 ? 10.221 9.663 0.559 1.00 95.44 190 PHE A C 1
ATOM 1449 O O . PHE A 1 190 ? 11.248 10.175 0.989 1.00 95.44 190 PHE A O 1
ATOM 1456 N N . SER A 1 191 ? 9.748 9.899 -0.661 1.00 95.19 191 SER A N 1
ATOM 1457 C CA . SER A 1 191 ? 10.249 10.951 -1.541 1.00 95.19 191 SER A CA 1
ATOM 1458 C C . SER A 1 191 ? 9.097 11.505 -2.376 1.00 95.19 191 SER A C 1
ATOM 1460 O O . SER A 1 191 ? 8.117 10.813 -2.658 1.00 95.19 191 SER A O 1
ATOM 1462 N N . LYS A 1 192 ? 9.207 12.779 -2.761 1.00 93.81 192 LYS A N 1
ATOM 1463 C CA . LYS A 1 192 ? 8.294 13.440 -3.706 1.00 93.81 192 LYS A CA 1
ATOM 1464 C C . LYS A 1 192 ? 8.895 13.572 -5.106 1.00 93.81 192 LYS A C 1
ATOM 1466 O O . LYS A 1 192 ? 8.170 13.930 -6.031 1.00 93.81 192 LYS A O 1
ATOM 1471 N N . ALA A 1 193 ? 10.199 13.342 -5.257 1.00 96.44 193 ALA A N 1
ATOM 1472 C CA . ALA A 1 193 ? 10.922 13.595 -6.492 1.00 96.44 193 ALA A CA 1
ATOM 1473 C C . ALA A 1 193 ? 10.921 12.334 -7.376 1.00 96.44 193 ALA A C 1
ATOM 1475 O O . ALA A 1 193 ? 11.504 11.327 -6.980 1.00 96.44 193 ALA A O 1
ATOM 1476 N N . PRO A 1 194 ? 10.338 12.373 -8.591 1.00 97.56 194 PRO A N 1
ATOM 1477 C CA . PRO A 1 194 ? 10.286 11.219 -9.495 1.00 97.56 194 PRO A CA 1
ATOM 1478 C C . PRO A 1 194 ? 11.630 10.514 -9.718 1.00 97.56 194 PRO A C 1
ATOM 1480 O O . PRO A 1 194 ? 11.694 9.290 -9.687 1.00 97.56 194 PRO A O 1
ATOM 1483 N N . LYS A 1 195 ? 12.713 11.284 -9.892 1.00 97.81 195 LYS A N 1
ATOM 1484 C CA . LYS A 1 195 ? 14.066 10.742 -10.092 1.00 97.81 195 LYS A CA 1
ATOM 1485 C C . LYS A 1 195 ? 14.601 10.019 -8.857 1.00 97.81 195 LYS A C 1
ATOM 1487 O O . LYS A 1 195 ? 15.206 8.965 -8.982 1.00 97.81 195 LYS A O 1
ATOM 1492 N N . GLU A 1 196 ? 14.366 10.566 -7.669 1.00 98.19 196 GLU A N 1
ATOM 1493 C CA . GLU A 1 196 ? 14.805 9.934 -6.423 1.00 98.19 196 GLU A CA 1
ATOM 1494 C C . GLU A 1 196 ? 14.018 8.646 -6.159 1.00 98.19 196 GLU A C 1
ATOM 1496 O O . GLU A 1 196 ? 14.611 7.629 -5.812 1.00 98.19 196 GLU A O 1
ATOM 1501 N N . ILE A 1 197 ? 12.703 8.660 -6.407 1.00 98.19 197 ILE A N 1
ATOM 1502 C CA . ILE A 1 197 ? 11.857 7.462 -6.337 1.00 98.19 197 ILE A CA 1
ATOM 1503 C C . ILE A 1 197 ? 12.398 6.377 -7.276 1.00 98.19 197 ILE A C 1
ATOM 1505 O O . ILE A 1 197 ? 12.584 5.240 -6.849 1.00 98.19 197 ILE A O 1
ATOM 1509 N N . ALA A 1 198 ? 12.689 6.727 -8.531 1.00 98.50 198 ALA A N 1
ATOM 1510 C CA . ALA A 1 198 ? 13.224 5.781 -9.503 1.00 98.50 198 ALA A CA 1
ATOM 1511 C C . ALA A 1 198 ? 14.586 5.210 -9.076 1.00 98.50 198 ALA A C 1
ATOM 1513 O O . ALA A 1 198 ? 14.782 3.999 -9.138 1.00 98.50 198 ALA A O 1
ATOM 1514 N N . ASN A 1 199 ? 15.480 6.051 -8.549 1.00 98.38 199 ASN A N 1
ATOM 1515 C CA . ASN A 1 199 ? 16.775 5.612 -8.025 1.00 98.38 199 ASN A CA 1
ATOM 1516 C C . ASN A 1 199 ? 16.636 4.657 -6.832 1.00 98.38 199 ASN A C 1
ATOM 1518 O O . ASN A 1 199 ? 17.406 3.707 -6.723 1.00 98.38 199 ASN A O 1
ATOM 1522 N N . ILE A 1 200 ? 15.669 4.886 -5.936 1.00 98.50 200 ILE A N 1
ATOM 1523 C CA . ILE A 1 200 ? 15.398 3.976 -4.813 1.00 98.50 200 ILE A CA 1
ATOM 1524 C C . ILE A 1 200 ? 14.990 2.596 -5.338 1.00 98.50 200 ILE A C 1
ATOM 1526 O O . ILE A 1 200 ? 15.533 1.595 -4.876 1.00 98.50 200 ILE A O 1
ATOM 1530 N N . VAL A 1 201 ? 14.076 2.539 -6.313 1.00 98.62 201 VAL A N 1
ATOM 1531 C CA . VAL A 1 201 ? 13.623 1.265 -6.895 1.00 98.62 201 VAL A CA 1
ATOM 1532 C C . VAL A 1 201 ? 14.760 0.561 -7.633 1.00 98.62 201 VAL A C 1
ATOM 1534 O O . VAL A 1 201 ? 14.974 -0.622 -7.399 1.00 98.62 201 VAL A O 1
ATOM 1537 N N . ALA A 1 202 ? 15.540 1.279 -8.446 1.00 98.31 202 ALA A N 1
ATOM 1538 C CA . ALA A 1 202 ? 16.695 0.708 -9.139 1.00 98.31 202 ALA A CA 1
ATOM 1539 C C . ALA A 1 202 ? 17.733 0.139 -8.157 1.00 98.31 202 ALA A C 1
ATOM 1541 O O . ALA A 1 202 ? 18.243 -0.961 -8.350 1.00 98.31 202 ALA A O 1
ATOM 1542 N N . GLN A 1 203 ? 17.995 0.835 -7.043 1.00 98.25 203 GLN A N 1
ATOM 1543 C CA . GLN A 1 203 ? 18.847 0.298 -5.980 1.00 98.25 203 GLN A CA 1
ATOM 1544 C C . GLN A 1 203 ? 18.251 -0.970 -5.363 1.00 98.25 203 GLN A C 1
ATOM 1546 O O . GLN A 1 203 ? 18.978 -1.937 -5.170 1.00 98.25 203 GLN A O 1
ATOM 1551 N N . TRP A 1 204 ? 16.952 -0.991 -5.066 1.00 98.50 204 TRP A N 1
ATOM 1552 C CA . TRP A 1 204 ? 16.281 -2.165 -4.503 1.00 98.50 204 TRP A CA 1
ATOM 1553 C C . TRP A 1 204 ? 16.228 -3.368 -5.447 1.00 98.50 204 TRP A C 1
ATOM 1555 O O . TRP A 1 204 ? 16.232 -4.495 -4.962 1.00 98.50 204 TRP A O 1
ATOM 1565 N N . PHE A 1 205 ? 16.191 -3.157 -6.762 1.00 98.12 205 PHE A N 1
ATOM 1566 C CA . PHE A 1 205 ? 16.217 -4.241 -7.754 1.00 98.12 205 PHE A CA 1
ATOM 1567 C C . PHE A 1 205 ? 17.633 -4.677 -8.142 1.00 98.12 205 PHE A C 1
ATOM 1569 O O . PHE A 1 205 ? 17.792 -5.710 -8.780 1.00 98.12 205 PHE A O 1
ATOM 1576 N N . GLY A 1 206 ? 18.657 -3.944 -7.700 1.00 95.81 206 GLY A N 1
ATOM 1577 C CA . GLY A 1 206 ? 20.059 -4.319 -7.854 1.00 95.81 206 GLY A CA 1
ATOM 1578 C C . GLY A 1 206 ? 20.802 -4.329 -6.513 1.00 95.81 206 GLY A C 1
ATOM 1579 O O . GLY A 1 206 ? 20.545 -5.188 -5.667 1.00 95.81 206 GLY A O 1
ATOM 1580 N N . PRO A 1 207 ? 21.728 -3.382 -6.271 1.00 96.81 207 PRO A N 1
ATOM 1581 C CA . PRO A 1 207 ? 22.731 -3.479 -5.203 1.00 96.81 207 PRO A CA 1
ATOM 1582 C C . PRO A 1 207 ? 22.184 -3.427 -3.766 1.00 96.81 207 PRO A C 1
ATOM 1584 O O . PRO A 1 207 ? 22.919 -3.699 -2.821 1.00 96.81 207 PRO A O 1
ATOM 1587 N N . LYS A 1 208 ? 20.921 -3.042 -3.565 1.00 97.75 208 LYS A N 1
ATOM 1588 C CA . LYS A 1 208 ? 20.255 -2.947 -2.256 1.00 97.75 208 LYS A CA 1
ATOM 1589 C C . LYS A 1 208 ? 19.037 -3.868 -2.148 1.00 97.75 208 LYS A C 1
ATOM 1591 O O . LYS A 1 208 ? 18.095 -3.560 -1.415 1.00 97.75 208 LYS A O 1
ATOM 1596 N N . SER A 1 209 ? 19.053 -5.012 -2.828 1.00 97.31 209 SER A N 1
ATOM 1597 C CA . SER A 1 209 ? 18.007 -6.041 -2.717 1.00 97.31 209 SER A CA 1
ATOM 1598 C C . SER A 1 209 ? 17.778 -6.530 -1.284 1.00 97.31 209 SER A C 1
ATOM 1600 O O . SER A 1 209 ? 16.651 -6.840 -0.893 1.00 97.31 209 SER A O 1
ATOM 1602 N N . ASP A 1 210 ? 18.829 -6.561 -0.464 1.00 97.88 210 ASP A N 1
ATOM 1603 C CA . ASP A 1 210 ? 18.726 -6.961 0.942 1.00 97.88 210 ASP A CA 1
ATOM 1604 C C . ASP A 1 210 ? 17.947 -5.940 1.777 1.00 97.88 210 ASP A C 1
ATOM 1606 O O . ASP A 1 210 ? 17.157 -6.324 2.641 1.00 97.88 210 ASP A O 1
ATOM 1610 N N . GLU A 1 211 ? 18.095 -4.646 1.472 1.00 98.12 211 GLU A N 1
ATOM 1611 C CA . GLU A 1 211 ? 17.307 -3.585 2.101 1.00 98.12 211 GLU A CA 1
ATOM 1612 C C . GLU A 1 211 ? 15.812 -3.780 1.803 1.00 98.12 211 GLU A C 1
ATOM 1614 O O . GLU A 1 211 ? 14.990 -3.735 2.720 1.00 98.12 211 GLU A O 1
ATOM 1619 N N . LEU A 1 212 ? 15.462 -4.079 0.544 1.00 98.00 212 LEU A N 1
ATOM 1620 C CA . LEU A 1 212 ? 14.082 -4.377 0.150 1.00 98.00 212 LEU A CA 1
ATOM 1621 C C . LEU A 1 212 ? 13.533 -5.602 0.898 1.00 98.00 212 LEU A C 1
ATOM 1623 O O . LEU A 1 212 ? 12.407 -5.567 1.400 1.00 98.00 212 LEU A O 1
ATOM 1627 N N . ARG A 1 213 ? 14.328 -6.672 1.027 1.00 97.75 213 ARG A N 1
ATOM 1628 C CA . ARG A 1 213 ? 13.919 -7.889 1.745 1.00 97.75 213 ARG A CA 1
ATOM 1629 C C . ARG A 1 213 ? 13.640 -7.616 3.223 1.00 97.75 213 ARG A C 1
ATOM 1631 O O . ARG A 1 213 ? 12.633 -8.091 3.749 1.00 97.75 213 ARG A O 1
ATOM 1638 N N . ILE A 1 214 ? 14.487 -6.824 3.881 1.00 98.31 214 ILE A N 1
ATOM 1639 C CA . ILE A 1 214 ? 14.288 -6.410 5.278 1.00 98.31 214 ILE A CA 1
ATOM 1640 C C . ILE A 1 214 ? 12.993 -5.598 5.414 1.00 98.31 214 ILE A C 1
ATOM 1642 O O . ILE A 1 214 ? 12.173 -5.892 6.286 1.00 98.31 214 ILE A O 1
ATOM 1646 N N . MET A 1 215 ? 12.763 -4.624 4.527 1.00 98.19 215 MET A N 1
ATOM 1647 C CA . MET 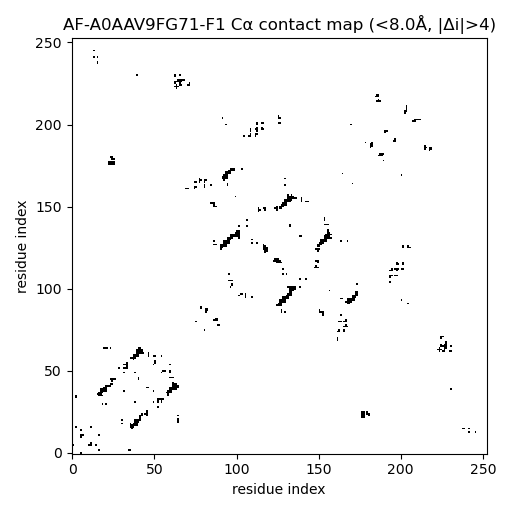A 1 215 ? 11.537 -3.817 4.545 1.00 98.19 215 MET A CA 1
ATOM 1648 C C . MET A 1 215 ? 10.280 -4.661 4.313 1.00 98.19 215 MET A C 1
ATOM 1650 O O . MET A 1 215 ? 9.279 -4.476 5.007 1.00 98.19 215 MET A O 1
ATOM 1654 N N . SER A 1 216 ? 10.339 -5.634 3.400 1.00 97.31 216 SER A N 1
ATOM 1655 C CA . SER A 1 216 ? 9.245 -6.582 3.167 1.00 97.31 216 SER A CA 1
ATOM 1656 C C . SER A 1 216 ? 8.930 -7.408 4.421 1.00 97.31 216 SER A C 1
ATOM 1658 O O . SER A 1 216 ? 7.766 -7.518 4.813 1.00 97.31 216 SER A O 1
ATOM 1660 N N . GLN A 1 217 ? 9.949 -7.922 5.117 1.00 97.69 217 GLN A N 1
ATOM 1661 C CA . GLN A 1 217 ? 9.751 -8.653 6.372 1.00 97.69 217 GLN A CA 1
ATOM 1662 C C . GLN A 1 217 ? 9.145 -7.771 7.470 1.00 97.69 217 GLN A C 1
ATOM 1664 O O . GLN A 1 217 ? 8.289 -8.234 8.225 1.00 97.69 217 GLN A O 1
ATOM 1669 N N . ASN A 1 218 ? 9.551 -6.504 7.563 1.00 97.69 218 ASN A N 1
ATOM 1670 C CA . ASN A 1 218 ? 8.961 -5.556 8.508 1.00 97.69 218 ASN A CA 1
ATOM 1671 C C . ASN A 1 218 ? 7.482 -5.298 8.193 1.00 97.69 218 ASN A C 1
ATOM 1673 O O . ASN A 1 218 ? 6.646 -5.361 9.097 1.00 97.69 218 ASN A O 1
ATOM 1677 N N . ALA A 1 219 ? 7.138 -5.114 6.915 1.00 95.75 219 ALA A N 1
ATOM 1678 C CA . ALA A 1 219 ? 5.753 -4.943 6.483 1.00 95.75 219 ALA A CA 1
ATOM 1679 C C . ALA A 1 219 ? 4.886 -6.160 6.852 1.00 95.75 219 ALA A C 1
ATOM 1681 O O . ALA A 1 219 ? 3.785 -5.995 7.381 1.00 95.75 219 ALA A O 1
ATOM 1682 N N . LEU A 1 220 ? 5.402 -7.381 6.667 1.00 93.44 220 LEU A N 1
ATOM 1683 C CA . LEU A 1 220 ? 4.715 -8.614 7.068 1.00 93.44 220 LEU A CA 1
ATOM 1684 C C . LEU A 1 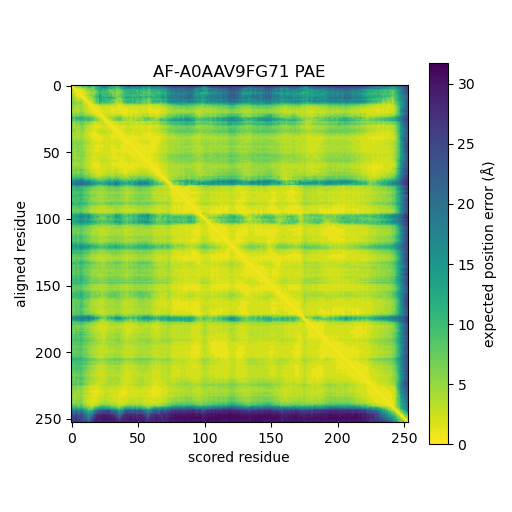220 ? 4.513 -8.713 8.587 1.00 93.44 220 LEU A C 1
ATOM 1686 O O . LEU A 1 220 ? 3.439 -9.113 9.031 1.00 93.44 220 LEU A O 1
ATOM 1690 N N . LYS A 1 221 ? 5.502 -8.310 9.395 1.00 94.56 221 LYS A N 1
ATOM 1691 C CA . LYS A 1 221 ? 5.387 -8.305 10.868 1.00 94.56 221 LYS A CA 1
ATOM 1692 C C . LYS A 1 221 ? 4.312 -7.338 11.373 1.00 94.56 221 LYS A C 1
ATOM 1694 O O . LYS A 1 221 ? 3.682 -7.605 12.398 1.00 94.56 221 LYS A O 1
ATOM 1699 N N . LEU A 1 222 ? 4.102 -6.220 10.677 1.00 93.00 222 LEU A N 1
ATOM 1700 C CA . LEU A 1 222 ? 3.062 -5.244 11.018 1.00 93.00 222 LEU A CA 1
ATOM 1701 C C . LEU A 1 222 ? 1.684 -5.602 10.463 1.00 93.00 222 LEU A C 1
ATO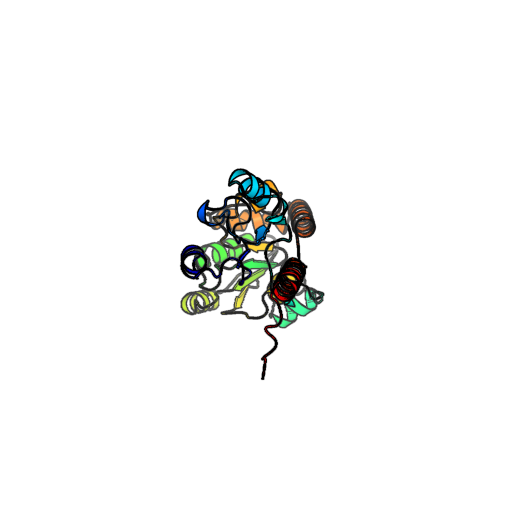M 1703 O O . LEU A 1 222 ? 0.682 -5.085 10.963 1.00 93.00 222 LEU A O 1
ATOM 1707 N N . ALA A 1 223 ? 1.616 -6.460 9.444 1.00 91.94 223 ALA A N 1
ATOM 1708 C CA . ALA A 1 223 ? 0.371 -6.805 8.782 1.00 91.94 223 ALA A CA 1
ATOM 1709 C C . ALA A 1 223 ? -0.649 -7.403 9.767 1.00 91.94 223 ALA A C 1
ATOM 1711 O O . ALA A 1 223 ? -0.357 -8.301 10.561 1.00 91.94 223 ALA A O 1
ATOM 1712 N N . ARG A 1 224 ? -1.888 -6.908 9.693 1.00 93.12 224 ARG A N 1
ATOM 1713 C CA . ARG A 1 224 ? -3.039 -7.395 10.469 1.00 93.12 224 ARG A CA 1
ATOM 1714 C C . ARG A 1 224 ? -4.162 -7.830 9.520 1.00 93.12 224 ARG A C 1
ATOM 1716 O O . ARG A 1 224 ? -5.188 -7.154 9.447 1.00 93.12 224 ARG A O 1
ATOM 1723 N N . PRO A 1 225 ? -3.983 -8.922 8.754 1.00 91.12 225 PRO A N 1
ATOM 1724 C CA . PRO A 1 225 ? -4.947 -9.316 7.724 1.00 91.12 225 PRO A CA 1
ATOM 1725 C C . PRO A 1 225 ? -6.321 -9.675 8.313 1.00 91.12 225 PRO A C 1
ATOM 1727 O O . PRO A 1 225 ? -7.349 -9.469 7.677 1.00 91.12 225 PRO A O 1
ATOM 1730 N N . ASP A 1 226 ? -6.374 -10.130 9.565 1.00 92.81 226 ASP A N 1
ATOM 1731 C CA . ASP A 1 226 ? -7.609 -10.525 10.240 1.00 92.81 226 ASP A CA 1
ATOM 1732 C C . ASP A 1 226 ? -8.369 -9.371 10.926 1.00 92.81 226 ASP A C 1
ATOM 1734 O O . ASP A 1 226 ? -9.400 -9.605 11.567 1.00 92.81 226 ASP A O 1
ATOM 1738 N N . ALA A 1 227 ? -7.906 -8.123 10.769 1.00 95.38 227 ALA A N 1
ATOM 1739 C CA . ALA A 1 227 ? -8.481 -6.943 11.418 1.00 95.38 227 ALA A CA 1
ATOM 1740 C C . ALA A 1 227 ? -9.994 -6.817 11.188 1.00 95.38 227 ALA A C 1
ATOM 1742 O O . ALA A 1 227 ? -10.751 -6.592 12.132 1.00 95.38 227 ALA A O 1
ATOM 1743 N N . VAL A 1 228 ? -10.449 -7.013 9.944 1.00 96.00 228 VAL A N 1
ATOM 1744 C CA . VAL A 1 228 ? -11.872 -6.907 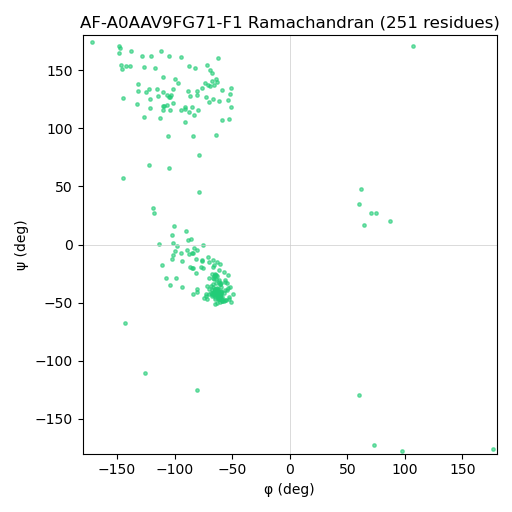9.585 1.00 96.00 228 VAL A CA 1
ATOM 1745 C C . VAL A 1 228 ? -12.729 -7.938 10.323 1.00 96.00 228 VAL A C 1
ATOM 1747 O O . VAL A 1 228 ? -13.794 -7.595 10.833 1.00 96.00 228 VAL A O 1
ATOM 1750 N N . PHE A 1 229 ? -12.245 -9.175 10.460 1.00 95.94 229 PHE A N 1
ATOM 1751 C CA . PHE A 1 229 ? -12.975 -10.244 11.139 1.00 95.94 229 PHE A CA 1
ATOM 1752 C C . PHE A 1 229 ? -13.050 -9.997 12.645 1.00 95.94 229 PHE A C 1
ATOM 1754 O O . PHE A 1 229 ? -14.124 -10.112 13.231 1.00 95.94 229 PHE A O 1
ATOM 1761 N N . LYS A 1 230 ? -11.942 -9.567 13.262 1.00 96.94 230 LYS A N 1
ATOM 1762 C CA . LYS A 1 230 ? -11.901 -9.199 14.686 1.00 96.94 230 LYS A CA 1
ATOM 1763 C C . LYS A 1 230 ? -12.846 -8.045 15.014 1.00 96.94 230 LYS A C 1
ATOM 1765 O O . LYS A 1 230 ? -13.555 -8.104 16.017 1.00 96.94 230 LYS A O 1
ATOM 1770 N N . ILE A 1 231 ? -12.881 -7.015 14.163 1.00 97.06 231 ILE A N 1
ATOM 1771 C CA . ILE A 1 231 ? -13.780 -5.865 14.327 1.00 97.06 231 ILE A CA 1
ATOM 1772 C C . ILE A 1 231 ? -15.242 -6.313 14.243 1.00 97.06 231 ILE A C 1
ATOM 1774 O O . ILE A 1 231 ? -16.028 -5.989 15.131 1.00 97.06 231 ILE A O 1
ATOM 1778 N N . VAL A 1 232 ? -15.613 -7.078 13.211 1.00 96.31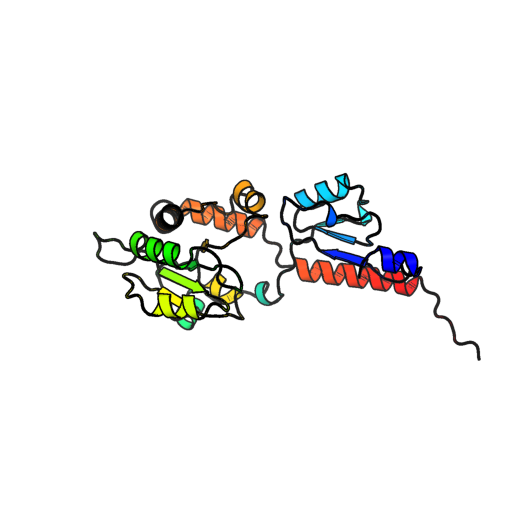 232 VAL A N 1
ATOM 1779 C CA . VAL A 1 232 ? -16.999 -7.539 13.024 1.00 96.31 232 VAL A CA 1
ATOM 1780 C C . VAL A 1 232 ? -17.437 -8.483 14.148 1.00 96.31 232 VAL A C 1
ATOM 1782 O O . VAL A 1 232 ? -18.566 -8.374 14.622 1.00 96.31 232 VAL A O 1
ATOM 1785 N N . HIS A 1 233 ? -16.548 -9.354 14.630 1.00 97.12 233 HIS A N 1
ATOM 1786 C CA . HIS A 1 233 ? -16.836 -10.232 15.763 1.00 97.12 233 HIS A CA 1
ATOM 1787 C C . HIS A 1 233 ? -17.058 -9.444 17.067 1.00 97.12 233 HIS A C 1
ATOM 1789 O O . HIS A 1 233 ? -18.040 -9.680 17.766 1.00 97.12 233 HIS A O 1
ATOM 1795 N N . ASP A 1 234 ? -16.196 -8.475 17.403 1.00 97.31 234 ASP A N 1
ATOM 1796 C CA . ASP A 1 234 ? -16.397 -7.627 18.595 1.00 97.31 234 ASP A CA 1
ATOM 1797 C C . ASP A 1 234 ? -17.683 -6.788 18.475 1.00 97.31 234 ASP A C 1
ATOM 1799 O O . ASP A 1 234 ? -18.420 -6.654 19.450 1.00 97.31 234 ASP A O 1
ATOM 1803 N N . LEU A 1 235 ? -18.013 -6.293 17.276 1.00 94.94 235 LEU A N 1
ATOM 1804 C CA . LEU A 1 235 ? -19.291 -5.623 17.008 1.00 94.94 235 LEU A CA 1
ATOM 1805 C C . LEU A 1 235 ? -20.498 -6.533 17.258 1.00 94.94 235 LEU A C 1
ATOM 1807 O O . LEU A 1 235 ? -21.464 -6.093 17.883 1.00 94.94 235 LEU A O 1
ATOM 1811 N N . HIS A 1 236 ? -20.448 -7.782 16.792 1.00 94.62 236 HIS A N 1
ATOM 1812 C CA . HIS A 1 236 ? -21.511 -8.760 17.015 1.00 94.62 236 HIS A CA 1
ATOM 1813 C C . HIS A 1 236 ? -21.757 -8.986 18.513 1.00 94.62 236 HIS A C 1
ATOM 1815 O O . HIS A 1 236 ? -22.892 -8.864 18.980 1.00 94.62 236 HIS A O 1
ATOM 1821 N N . GLU A 1 237 ? -20.690 -9.211 19.281 1.00 94.69 237 GLU A N 1
ATOM 1822 C CA . GLU A 1 237 ? -20.776 -9.414 20.730 1.00 94.69 237 GLU A CA 1
ATOM 1823 C C . GLU A 1 237 ? -21.318 -8.180 21.466 1.00 94.69 237 GLU A C 1
ATOM 1825 O O . GLU A 1 237 ? -22.157 -8.302 22.362 1.00 94.69 237 GLU A O 1
ATOM 1830 N N . LEU A 1 238 ? -20.923 -6.972 21.050 1.00 93.25 238 LEU A N 1
ATOM 1831 C CA . LEU A 1 238 ? -21.460 -5.728 21.611 1.00 93.25 238 LEU A CA 1
ATOM 1832 C C . LEU A 1 238 ? -22.959 -5.577 21.378 1.00 93.25 238 LEU A C 1
ATOM 1834 O O . LEU A 1 238 ? -23.672 -5.112 22.268 1.00 93.25 238 LEU A O 1
ATOM 1838 N N . VAL A 1 239 ? -23.441 -5.934 20.187 1.00 91.75 239 VAL A N 1
ATOM 1839 C CA . VAL A 1 239 ? -24.873 -5.891 19.874 1.00 91.75 239 VAL A CA 1
ATOM 1840 C C . VAL A 1 239 ? -25.615 -6.945 20.691 1.00 91.75 239 VAL A C 1
ATOM 1842 O O . VAL A 1 239 ? -26.627 -6.618 21.307 1.00 91.75 239 VAL A O 1
ATOM 1845 N N . ARG A 1 240 ? -25.088 -8.172 20.783 1.00 89.50 240 ARG A N 1
ATOM 1846 C CA . ARG A 1 240 ? -25.692 -9.272 21.548 1.00 89.50 240 ARG A CA 1
ATOM 1847 C C . ARG A 1 240 ? -25.865 -8.927 23.028 1.00 89.50 240 ARG A C 1
ATOM 1849 O O . ARG A 1 240 ? -26.961 -9.076 23.565 1.00 89.50 240 ARG A O 1
ATOM 1856 N N . GLN A 1 241 ? -24.817 -8.409 23.668 1.00 86.69 241 GLN A N 1
ATOM 1857 C CA . GLN A 1 241 ? -24.862 -7.982 25.073 1.00 86.69 241 GLN A CA 1
ATOM 1858 C C . GLN A 1 241 ? -25.897 -6.877 25.305 1.00 86.69 241 GLN A C 1
ATOM 1860 O O . GLN A 1 241 ? -26.534 -6.824 26.352 1.00 86.69 241 GLN A O 1
ATOM 1865 N N . ARG A 1 242 ? -26.090 -5.997 24.319 1.00 82.62 242 ARG A N 1
ATOM 1866 C CA . ARG A 1 242 ? -27.014 -4.867 24.422 1.00 82.62 242 ARG A CA 1
ATOM 1867 C C . ARG A 1 242 ? -28.463 -5.264 24.179 1.00 82.62 242 ARG A C 1
ATOM 1869 O O . ARG A 1 242 ? -29.332 -4.774 24.890 1.00 82.62 242 ARG A O 1
ATOM 1876 N N . SER A 1 243 ? -28.717 -6.172 23.240 1.00 72.94 243 SER A N 1
ATOM 1877 C CA . SER A 1 243 ? -30.047 -6.742 22.999 1.00 72.94 243 SER A CA 1
ATOM 1878 C C . SER A 1 243 ? -30.526 -7.596 24.172 1.00 72.94 243 SER A C 1
ATOM 1880 O O . SER A 1 243 ? -31.705 -7.553 24.495 1.00 72.94 243 SER A O 1
ATOM 1882 N N . GLY A 1 244 ? -29.621 -8.299 24.864 1.00 62.19 244 GLY A N 1
ATOM 1883 C CA . GLY A 1 244 ? -29.946 -9.025 26.099 1.00 62.19 244 GLY A CA 1
ATOM 1884 C C . GLY A 1 244 ? -30.253 -8.128 27.310 1.00 62.19 244 GLY A C 1
ATOM 1885 O O . GLY A 1 244 ? -30.810 -8.606 28.291 1.00 62.19 244 GLY A O 1
ATOM 1886 N N . LEU A 1 245 ? -29.912 -6.834 27.248 1.00 55.41 245 LEU A N 1
ATOM 1887 C CA . LEU A 1 245 ? -30.216 -5.827 28.278 1.00 55.41 245 LEU A CA 1
ATOM 1888 C C . LEU A 1 245 ? -31.516 -5.052 28.002 1.00 55.41 245 LEU A C 1
ATOM 1890 O O . LEU A 1 245 ? -31.940 -4.256 28.840 1.00 55.41 245 LEU A O 1
ATOM 1894 N N . VAL A 1 246 ? -32.134 -5.240 26.833 1.00 50.38 246 VAL A N 1
ATOM 1895 C CA . VAL A 1 246 ? -33.468 -4.708 26.540 1.00 50.38 246 VAL A CA 1
ATOM 1896 C C . VAL A 1 246 ? -34.461 -5.793 26.953 1.00 50.38 246 VAL A C 1
ATOM 1898 O O . VAL A 1 246 ? -34.413 -6.874 26.368 1.00 50.38 246 VAL A O 1
ATOM 1901 N N . PRO A 1 247 ? -35.349 -5.559 27.939 1.00 45.09 247 PRO A N 1
ATOM 1902 C CA . PRO A 1 247 ? -36.436 -6.489 28.201 1.00 45.09 247 PRO A CA 1
ATOM 1903 C C . PRO A 1 247 ? -37.163 -6.744 26.882 1.00 45.09 247 PRO A C 1
ATOM 1905 O O . PRO A 1 247 ? -37.506 -5.785 26.183 1.00 45.09 247 PRO A O 1
ATOM 1908 N N . GLN A 1 248 ? -37.386 -8.012 26.525 1.00 47.03 248 GLN A N 1
ATOM 1909 C CA . GLN A 1 248 ? -38.446 -8.325 25.576 1.00 47.03 248 GLN A CA 1
ATOM 1910 C C . GLN A 1 248 ? -39.695 -7.668 26.154 1.00 47.03 248 GLN A C 1
ATOM 1912 O O . GLN A 1 248 ? -40.184 -8.087 27.200 1.00 47.03 248 GLN A O 1
ATOM 1917 N N . TYR A 1 249 ? -40.164 -6.588 25.531 1.00 45.47 249 TYR A N 1
ATOM 1918 C CA . TYR A 1 249 ? -41.516 -6.130 25.775 1.00 45.47 249 TYR A CA 1
ATOM 1919 C C . TYR A 1 249 ? -42.398 -7.261 25.257 1.00 45.47 249 TYR A C 1
ATOM 1921 O O . TYR A 1 249 ? -42.634 -7.379 24.056 1.00 45.47 249 TYR A O 1
ATOM 1929 N N . SER A 1 250 ? -42.785 -8.155 26.164 1.00 39.34 250 SER A N 1
ATOM 1930 C CA . SER A 1 250 ? -43.914 -9.040 25.972 1.00 39.34 250 SER A CA 1
ATOM 1931 C C . SER A 1 250 ? -45.075 -8.148 25.552 1.00 39.34 250 SER A C 1
ATOM 1933 O O . SER A 1 250 ? -45.451 -7.225 26.277 1.00 39.34 250 SER A O 1
ATOM 1935 N N . CYS A 1 251 ? -45.602 -8.376 24.349 1.00 37.91 251 CYS A N 1
ATOM 1936 C CA . CYS A 1 251 ? -46.933 -7.892 24.023 1.00 37.91 251 CYS A CA 1
ATOM 1937 C C . CYS A 1 251 ? -47.867 -8.523 25.054 1.00 37.91 251 CYS A C 1
ATOM 1939 O O . CYS A 1 251 ? -48.066 -9.737 25.056 1.00 37.91 251 CYS A O 1
ATOM 1941 N N . VAL A 1 252 ? -48.338 -7.707 25.991 1.00 40.34 252 VAL A N 1
ATOM 1942 C CA . VAL A 1 252 ? -49.431 -8.081 26.875 1.00 40.34 252 VAL A CA 1
ATOM 1943 C C . VAL A 1 252 ? -50.705 -7.792 26.091 1.00 40.34 252 VAL A C 1
ATOM 1945 O O . VAL A 1 252 ? -50.984 -6.626 25.823 1.00 40.34 252 VAL A O 1
ATOM 1948 N N . THR A 1 253 ? -51.376 -8.895 25.735 1.00 43.50 253 THR A N 1
ATOM 1949 C CA . THR A 1 253 ? -52.764 -9.080 25.255 1.00 43.50 253 THR A CA 1
ATOM 1950 C C . THR A 1 253 ? -53.224 -8.283 24.045 1.00 43.50 253 THR A C 1
ATOM 1952 O O . THR A 1 253 ? -53.435 -7.061 24.181 1.00 43.50 253 THR A O 1
#

pLDDT: mean 91.18, std 11.73, range [37.91, 98.81]

Foldseek 3Di:
DDPVVCVVVVNLLPDQAEAEDPQQADDDLVSEDQSHQAYEHQDVNVVVVNVVNPHDPNRYDHQHHADDLLLVDDADQLQVLCVVLVHDNPAAEEEEAEPQQRDAPSVLLVVLLLVLQADPVVQGGLHEYEYENHQPVVVLVVVVPDDGSYHYGGHYRDDPVSSVVSNHLYYDYDDVSHQCVLVVLLLDDDDRDSNVSSNVVSCCSPVVVVSSVVNVVSCVVSDNNCSNVVVVVVVVVVNVVSVVVDPPPPPDD

Secondary structure (DSSP, 8-state):
--HHHHHHTTGGGTS--EEE---SSS--GGG--TT-SEEEESSHHHHHHHHHTT--GGGEEE------GGGGSPPPPHHHHHHHHT--SSS-EEEEE-TTTT-SSHHHHHHHHHHHTEETTTTEES-EEEEE-TT-HHHHHHHHTS--SS-EEEESS-S-HHHHHHT-SEEE---GGGHHHHHHTTS------HHHHHHHHHHHHTTTHHHHHHHHHHHHHH--TTHHHHHHHHHHHHHHHHHTTS-------

Organism: Acorus calamus (NCBI:txid4465)

Nearest PDB structures (foldseek):
  4x1t-assembly1_A  TM=9.893E-01  e=2.122E-34  Arabidopsis thaliana
  4wyi-assembly1_A  TM=9.815E-01  e=4.929E-32  Arabidopsis thaliana
  4xsu-assembly1_A  TM=5.756E-01  e=1.537E-05  Nostoc sp. PCC 7120 = FACHB-418
  4xsr-assembly1_B  TM=5.624E-01  e=1.157E-05  Nostoc sp. PCC 7120 = FACHB-418
  4xsp-assembly1_B  TM=5.843E-01  e=3.811E-05  Nostoc sp. PCC 7120 = FACHB-418

InterPro domains:
  IPR009695 Diacylglycerol glucosyltransferase, N-terminal [PF06925] (4-67)
  IPR050519 Glycosyltransferase 28 family, UgtP subfamily [PTHR43025] (5-174)

Sequence (253 aa):
MSHFVLRAKGLLKKIVFTTVITDLSTCHPTWFHKLVTRCYCPSTEVAKRASKAGLKPSQIKVYGLPVRPTFVKSIRPKVELKRELGMDDDLPAVLLMGGGEGMGPIEATARALGNALYDDNLGEPIGQILIICGRNKKLANRLLAIDWKIPVQVKGFVTKMEECMGACDCIITKEVGNVPYVVENGCGKFSKAPKEIANIVAQWFGPKSDELRIMSQNALKLARPDAVFKIVHDLHELVRQRSGLVPQYSCVT

Radius of gyration: 22.85 Å; Cα contacts (8 Å, |Δi|>4): 380; chains: 1; bounding box: 78×32×55 Å

Mean predicted aligned error: 6.14 Å